Protein AF-A0A3D0H8Z7-F1 (afdb_monomer)

Secondary structure (DSSP, 8-state):
--HHHHHHHHHHHHHHHHHHS---TTHHHHHHHHHHHHHHHHHHHHHHHHHHHHHHHHHH-HHHHHHHSHHHHHHHHHHHHSTTHHHHHHHHHHHHHHHHHTHHHHGGGHHHHHHHHHHHHHHHHHHHHHHHHHHHHHHHHHHHHTT-HHHHHHHHHHHHHHHHHHHHHHHHHHHHHHHHHHHHHHHHHHHHHHHHHGGGHHHHHHHHT-SS-HHHHH-

Foldseek 3Di:
DDPVVVVVLLVVLQLVQVLQFPDDDVSSVVSVVLVVLLVLQLVLVLVVVVLVCLVVCCVPPVVVSCVPPVVVPVVSVVCVVDPVVVVSVCSNPVSVVVCVVCVVRRVVNVVLVVLSSLLSNLVSVLVVLVVVVVVLVVQLVVCVVVVPPVSNVVSVVVVVVSCVPNVVSVVVSVVSVVVSVVVSLVVSLVVVVVVCPPPVVVVVCVV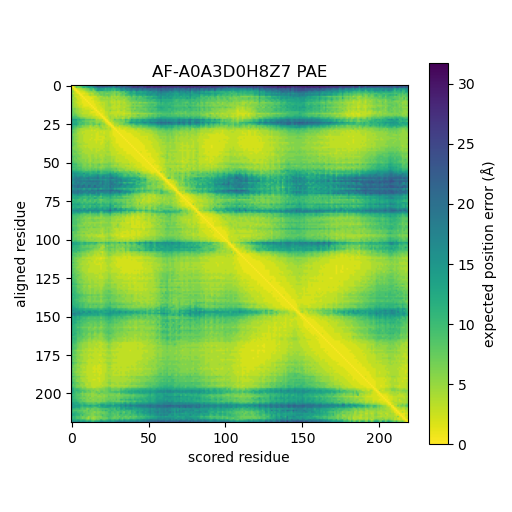VVPDPPVVVVSD

Radius of gyration: 24.21 Å; Cα contacts (8 Å, |Δi|>4): 112; chains: 1; bounding box: 62×40×67 Å

Structure (mmCIF, N/CA/C/O backbone):
data_AF-A0A3D0H8Z7-F1
#
_entry.id   AF-A0A3D0H8Z7-F1
#
loop_
_atom_site.group_PDB
_atom_site.id
_atom_site.type_symbol
_atom_site.label_atom_id
_atom_site.label_alt_id
_atom_site.label_comp_id
_atom_site.label_asym_id
_atom_site.label_entity_id
_atom_site.label_seq_id
_atom_site.pdbx_PDB_ins_code
_atom_site.Cartn_x
_atom_site.Cartn_y
_atom_site.Cartn_z
_atom_site.occupancy
_atom_site.B_iso_or_equiv
_atom_site.auth_seq_id
_atom_site.auth_comp_id
_atom_site.auth_asym_id
_atom_site.auth_atom_id
_atom_site.pdbx_PDB_model_num
ATOM 1 N N . MET A 1 1 ? 21.827 17.116 1.509 1.00 54.00 1 MET A N 1
ATOM 2 C CA . MET A 1 1 ? 21.328 15.864 0.887 1.00 54.00 1 MET A CA 1
ATOM 3 C C . MET A 1 1 ? 22.083 15.639 -0.424 1.00 54.00 1 MET A C 1
ATOM 5 O O . MET A 1 1 ? 21.801 16.318 -1.402 1.00 54.00 1 MET A O 1
ATOM 9 N N . ASN A 1 2 ? 23.115 14.788 -0.392 1.00 65.88 2 ASN A N 1
ATOM 10 C CA . ASN A 1 2 ? 24.201 14.710 -1.386 1.00 65.88 2 ASN A CA 1
ATOM 11 C C . ASN A 1 2 ? 23.719 14.370 -2.808 1.00 65.88 2 ASN A C 1
ATOM 13 O O . ASN A 1 2 ? 22.860 13.502 -2.974 1.00 65.88 2 ASN A O 1
ATOM 17 N N . GLN A 1 3 ? 24.315 15.000 -3.829 1.00 72.44 3 GLN A N 1
ATOM 18 C CA . GLN A 1 3 ? 24.031 14.762 -5.257 1.00 72.44 3 GLN A CA 1
ATOM 19 C C . GLN A 1 3 ? 24.044 13.269 -5.635 1.00 72.44 3 GLN A C 1
ATOM 21 O O . GLN A 1 3 ? 23.184 12.826 -6.394 1.00 72.44 3 GLN A O 1
ATOM 26 N N . ALA A 1 4 ? 24.931 12.475 -5.024 1.00 74.06 4 ALA A N 1
ATOM 27 C CA . ALA A 1 4 ? 24.999 11.025 -5.208 1.00 74.06 4 ALA A CA 1
ATOM 28 C C . ALA A 1 4 ? 23.683 10.299 -4.862 1.00 74.06 4 ALA A C 1
ATOM 30 O O . ALA A 1 4 ? 23.240 9.432 -5.610 1.00 74.06 4 ALA A O 1
ATOM 31 N N . LYS A 1 5 ? 22.993 10.693 -3.778 1.00 77.00 5 LYS A N 1
ATOM 32 C CA . LYS A 1 5 ? 21.699 10.094 -3.404 1.00 77.00 5 LYS A CA 1
ATOM 33 C C . LYS A 1 5 ? 20.617 10.424 -4.430 1.00 77.00 5 LYS A C 1
ATOM 35 O O . LYS A 1 5 ? 19.835 9.552 -4.789 1.00 77.00 5 LYS A O 1
ATOM 40 N N . ARG A 1 6 ? 20.585 11.665 -4.931 1.00 78.12 6 ARG A N 1
ATOM 41 C CA . ARG A 1 6 ? 19.622 12.073 -5.969 1.00 78.12 6 ARG A CA 1
ATOM 42 C C . ARG A 1 6 ? 19.837 11.290 -7.266 1.00 78.12 6 ARG A C 1
ATOM 44 O O . ARG A 1 6 ? 18.866 10.816 -7.839 1.00 78.12 6 ARG A O 1
ATOM 51 N N . ALA A 1 7 ? 21.090 11.093 -7.677 1.00 82.50 7 ALA A N 1
ATOM 52 C CA . ALA A 1 7 ? 21.420 10.305 -8.863 1.00 82.50 7 ALA A CA 1
ATOM 53 C C . ALA A 1 7 ? 20.970 8.837 -8.743 1.00 82.50 7 ALA A C 1
ATOM 55 O O . ALA A 1 7 ? 20.438 8.281 -9.703 1.00 82.50 7 ALA A O 1
ATOM 56 N N . LEU A 1 8 ? 21.131 8.225 -7.564 1.00 83.62 8 LEU A N 1
ATOM 57 C CA . LEU A 1 8 ? 20.655 6.862 -7.297 1.00 83.62 8 LEU A CA 1
ATOM 58 C C . LEU A 1 8 ? 19.131 6.752 -7.411 1.00 83.62 8 LEU A C 1
ATOM 60 O O . LEU A 1 8 ? 18.635 5.850 -8.081 1.00 83.62 8 LEU A O 1
ATOM 64 N N . TRP A 1 9 ? 18.395 7.701 -6.827 1.00 81.06 9 TRP A N 1
ATOM 65 C CA . TRP A 1 9 ? 16.935 7.740 -6.931 1.00 81.06 9 TRP A CA 1
ATOM 66 C C . TRP A 1 9 ? 16.462 7.871 -8.377 1.00 81.06 9 TRP A C 1
ATOM 68 O O . TRP A 1 9 ? 15.582 7.127 -8.799 1.00 81.06 9 TRP A O 1
ATOM 78 N N . THR A 1 10 ? 17.076 8.751 -9.168 1.00 83.25 10 THR A N 1
ATOM 79 C CA . THR A 1 10 ? 16.717 8.895 -10.585 1.00 83.25 10 THR A CA 1
ATOM 80 C C . THR A 1 10 ? 16.940 7.594 -11.360 1.00 83.25 10 THR A C 1
ATOM 82 O O . THR A 1 10 ? 16.085 7.207 -12.153 1.00 83.25 10 THR A O 1
ATOM 85 N N . ARG A 1 11 ? 18.050 6.887 -11.102 1.00 85.31 11 ARG A N 1
ATOM 86 C CA . ARG A 1 11 ? 18.347 5.592 -11.737 1.00 85.31 11 ARG A CA 1
ATOM 87 C C . ARG A 1 11 ? 17.337 4.518 -11.343 1.00 85.31 11 ARG A C 1
ATOM 89 O O . ARG A 1 11 ? 16.821 3.834 -12.217 1.00 85.31 11 ARG A O 1
ATOM 96 N N . PHE A 1 12 ? 17.015 4.409 -10.055 1.00 85.19 12 PHE A N 1
ATOM 97 C CA . PHE A 1 12 ? 16.034 3.443 -9.556 1.00 85.19 12 PHE A CA 1
ATOM 98 C C . PHE A 1 12 ? 14.674 3.613 -10.241 1.00 85.19 12 PHE A C 1
ATOM 100 O O . PHE A 1 12 ? 14.084 2.659 -10.743 1.00 85.19 12 PHE A O 1
ATOM 107 N N . VAL A 1 13 ? 14.199 4.854 -10.319 1.00 83.94 13 VAL A N 1
ATOM 108 C CA . VAL A 1 13 ? 12.892 5.150 -10.906 1.00 83.94 13 VAL A CA 1
ATOM 109 C C . VAL A 1 13 ? 12.901 4.929 -12.414 1.00 83.94 13 VAL A C 1
ATOM 111 O O . VAL A 1 13 ? 11.920 4.434 -12.958 1.00 83.94 13 VAL A O 1
ATOM 114 N N . ALA A 1 14 ? 14.005 5.247 -13.092 1.00 86.00 14 ALA A N 1
ATOM 115 C CA . ALA A 1 14 ? 14.152 4.972 -14.516 1.00 86.00 14 ALA A CA 1
ATOM 116 C C . ALA A 1 14 ? 14.100 3.464 -14.827 1.00 86.00 14 ALA A C 1
ATOM 118 O O . ALA A 1 14 ? 13.539 3.085 -15.850 1.00 86.00 14 ALA A O 1
ATOM 119 N N . ILE A 1 15 ? 14.618 2.611 -13.935 1.00 86.50 15 ILE A N 1
ATOM 120 C CA . ILE A 1 15 ? 14.536 1.145 -14.060 1.00 86.50 15 ILE A CA 1
ATOM 121 C C . ILE A 1 15 ? 13.103 0.648 -13.815 1.00 86.50 15 ILE A C 1
ATOM 123 O O . ILE A 1 15 ? 12.621 -0.228 -14.527 1.00 86.50 15 ILE A O 1
ATOM 127 N N . ALA A 1 16 ? 12.397 1.213 -12.831 1.00 84.81 16 ALA A N 1
ATOM 128 C CA . ALA A 1 16 ? 11.035 0.797 -12.486 1.00 84.81 16 ALA A CA 1
ATOM 129 C C . ALA A 1 16 ? 9.958 1.345 -13.443 1.00 84.81 16 ALA A C 1
ATOM 131 O O . ALA A 1 16 ? 8.910 0.718 -13.621 1.00 84.81 16 ALA A O 1
ATOM 132 N N . GLN A 1 17 ? 10.199 2.506 -14.064 1.00 87.00 17 GLN A N 1
ATOM 133 C CA . GLN A 1 17 ? 9.252 3.197 -14.942 1.00 87.00 17 GLN A CA 1
ATOM 134 C C . GLN A 1 17 ? 8.616 2.270 -15.988 1.00 87.00 17 GLN A C 1
ATOM 136 O O . GLN A 1 17 ? 7.388 2.244 -16.036 1.00 87.00 17 GLN A O 1
ATOM 141 N N . PRO A 1 18 ? 9.370 1.512 -16.810 1.00 87.56 18 PRO A N 1
ATOM 142 C CA . PRO A 1 18 ? 8.811 0.861 -17.993 1.00 87.56 18 PRO A CA 1
ATOM 143 C C . PRO A 1 18 ? 7.816 -0.265 -17.664 1.00 87.56 18 PRO A C 1
ATOM 145 O O . PRO A 1 18 ? 6.976 -0.615 -18.505 1.00 87.56 18 PRO A O 1
ATOM 148 N N . TYR A 1 19 ? 7.861 -0.792 -16.434 1.00 87.31 19 TYR A N 1
ATOM 149 C CA . TYR A 1 19 ? 6.872 -1.735 -15.909 1.00 87.31 19 TYR A CA 1
ATOM 150 C C . TYR A 1 19 ? 5.512 -1.066 -15.659 1.00 87.31 19 TYR A C 1
ATOM 152 O O . TYR A 1 19 ? 4.471 -1.616 -16.019 1.00 87.31 19 TYR A O 1
ATOM 160 N N . PHE A 1 20 ? 5.506 0.144 -15.092 1.00 86.62 20 PHE A N 1
ATOM 161 C CA . PHE A 1 20 ? 4.282 0.857 -14.705 1.00 86.62 20 PHE A CA 1
ATOM 162 C C . PHE A 1 20 ? 3.787 1.859 -15.758 1.00 86.62 20 PHE A C 1
ATOM 164 O O . PHE A 1 20 ? 2.588 2.139 -15.825 1.00 86.62 20 PHE A O 1
ATOM 171 N N . PHE A 1 21 ? 4.669 2.406 -16.591 1.00 86.62 21 PHE A N 1
ATOM 172 C CA . PHE A 1 21 ? 4.353 3.474 -17.539 1.00 86.62 21 PHE A CA 1
ATOM 173 C C . PHE A 1 21 ? 5.277 3.424 -18.764 1.00 86.62 21 PHE A C 1
ATOM 175 O O . PHE A 1 21 ? 6.444 3.062 -18.630 1.00 86.62 21 PHE A O 1
ATOM 182 N N . PRO A 1 22 ? 4.803 3.785 -19.970 1.00 83.31 22 PRO A N 1
ATOM 183 C CA . PRO A 1 22 ? 5.631 3.757 -21.175 1.00 83.31 22 PRO A CA 1
ATOM 184 C C . PRO A 1 22 ? 6.906 4.607 -21.062 1.00 83.31 22 PRO A C 1
ATOM 186 O O . PRO A 1 22 ? 6.975 5.603 -20.333 1.00 83.31 22 PRO A O 1
ATOM 189 N N . ASN A 1 23 ? 7.934 4.203 -21.811 1.00 79.19 23 ASN A N 1
ATOM 190 C CA . ASN A 1 23 ? 9.235 4.861 -21.802 1.00 79.19 23 ASN A CA 1
ATOM 191 C C . ASN A 1 23 ? 9.183 6.173 -22.607 1.00 79.19 23 ASN A C 1
ATOM 193 O O . ASN A 1 23 ? 9.428 6.194 -23.810 1.00 79.19 23 ASN A O 1
ATOM 197 N N . VAL A 1 24 ? 8.796 7.264 -21.942 1.00 80.56 24 VAL A N 1
ATOM 198 C CA . VAL A 1 24 ? 8.784 8.632 -22.485 1.00 80.56 24 VAL A CA 1
ATOM 199 C C . VAL A 1 24 ? 9.777 9.515 -21.733 1.00 80.56 24 VAL A C 1
ATOM 201 O O . VAL A 1 24 ? 10.049 9.297 -20.548 1.00 80.56 24 VAL A O 1
ATOM 204 N N . ARG A 1 25 ? 10.312 10.538 -22.408 1.00 74.69 25 ARG A N 1
ATOM 205 C CA . ARG A 1 25 ? 11.271 11.490 -21.824 1.00 74.69 25 ARG A CA 1
ATOM 206 C C . ARG A 1 25 ? 10.611 12.214 -20.638 1.00 74.69 25 ARG A C 1
ATOM 208 O O . ARG A 1 25 ? 9.586 12.861 -20.811 1.00 74.69 25 ARG A O 1
ATOM 215 N N . GLY A 1 26 ? 11.167 12.059 -19.433 1.00 76.75 26 GLY A N 1
ATOM 216 C CA . GLY A 1 26 ? 10.590 12.593 -18.186 1.00 76.75 26 GLY A CA 1
ATOM 217 C C . GLY A 1 26 ? 9.523 11.711 -17.516 1.00 76.75 26 GLY A C 1
ATOM 218 O O . GLY A 1 26 ? 9.019 12.067 -16.451 1.00 76.75 26 GLY A O 1
ATOM 219 N N . GLY A 1 27 ? 9.204 10.541 -18.080 1.00 79.75 27 GLY A N 1
ATOM 220 C CA . GLY A 1 27 ? 8.176 9.641 -17.549 1.00 79.75 27 GLY A CA 1
ATOM 221 C C . GLY A 1 27 ? 8.485 9.070 -16.161 1.00 79.75 27 GLY A C 1
ATOM 222 O O . GLY A 1 27 ? 7.555 8.774 -15.423 1.00 79.75 27 GLY A O 1
ATOM 223 N N . SER A 1 28 ? 9.757 8.997 -15.753 1.00 83.25 28 SER A N 1
ATOM 224 C CA . SER A 1 28 ? 10.172 8.490 -14.435 1.00 83.25 28 SER A CA 1
ATOM 225 C C . SER A 1 28 ? 9.565 9.314 -13.291 1.00 83.25 28 SER A C 1
ATOM 227 O O . SER A 1 28 ? 9.069 8.789 -12.297 1.00 83.25 28 SER A O 1
ATOM 229 N N . TRP A 1 29 ? 9.547 10.639 -13.432 1.00 84.62 29 TRP A N 1
ATOM 230 C CA . TRP A 1 29 ? 8.958 11.494 -12.402 1.00 84.62 29 TRP A CA 1
ATOM 231 C C . TRP A 1 29 ? 7.432 11.360 -12.375 1.00 84.62 29 TRP A C 1
ATOM 233 O O . TRP A 1 29 ? 6.820 11.362 -11.309 1.00 84.62 29 TRP A O 1
ATOM 243 N N . LEU A 1 30 ? 6.824 11.146 -13.546 1.00 87.19 30 LEU A N 1
ATOM 244 C CA . LEU A 1 30 ? 5.397 10.880 -13.666 1.00 87.19 30 LEU A CA 1
ATOM 245 C C . LEU A 1 30 ? 5.005 9.553 -13.000 1.00 87.19 30 LEU A C 1
ATOM 247 O O . LEU A 1 30 ? 3.988 9.503 -12.315 1.00 87.19 30 LEU A O 1
ATOM 251 N N . THR A 1 31 ? 5.811 8.493 -13.137 1.00 87.62 31 THR A N 1
ATOM 252 C CA . THR A 1 31 ? 5.534 7.212 -12.465 1.00 87.62 31 THR A CA 1
ATOM 253 C C . THR A 1 31 ? 5.571 7.344 -10.958 1.00 87.62 31 THR A C 1
ATOM 255 O O . THR A 1 31 ? 4.664 6.852 -10.291 1.00 87.62 31 THR A O 1
ATOM 258 N N . LEU A 1 32 ? 6.565 8.056 -10.421 1.00 89.56 32 LEU A N 1
ATOM 259 C CA . LEU A 1 32 ? 6.613 8.344 -8.990 1.00 89.56 32 LEU A CA 1
ATOM 260 C C . LEU A 1 32 ? 5.402 9.145 -8.531 1.00 89.56 32 LEU A C 1
ATOM 262 O O . LEU A 1 32 ? 4.782 8.781 -7.535 1.00 89.56 32 LEU A O 1
ATOM 266 N N . LEU A 1 33 ? 5.046 10.203 -9.261 1.00 91.25 33 LEU A N 1
ATOM 267 C CA . LEU A 1 33 ? 3.869 11.004 -8.947 1.00 91.25 33 LEU A CA 1
ATOM 268 C C . LEU A 1 33 ? 2.606 10.135 -8.922 1.00 91.25 33 LEU A C 1
ATOM 270 O O . LEU A 1 33 ? 1.828 10.236 -7.980 1.00 91.25 33 LEU A O 1
ATOM 274 N N . LEU A 1 34 ? 2.419 9.242 -9.898 1.00 91.62 34 LEU A N 1
ATOM 275 C CA . LEU A 1 34 ? 1.266 8.339 -9.938 1.00 91.62 34 LEU A CA 1
ATOM 276 C C . LEU A 1 34 ? 1.270 7.333 -8.776 1.00 91.62 34 LEU A C 1
ATOM 278 O O . LEU A 1 34 ? 0.212 7.050 -8.217 1.00 91.62 34 LEU A O 1
ATOM 282 N N . MET A 1 35 ? 2.436 6.822 -8.367 1.00 92.44 35 MET A N 1
ATOM 283 C CA . MET A 1 35 ? 2.550 5.928 -7.205 1.00 92.44 35 MET A CA 1
ATOM 284 C C . MET A 1 35 ? 2.231 6.663 -5.899 1.00 92.44 35 MET A C 1
ATOM 286 O O . MET A 1 35 ? 1.512 6.133 -5.054 1.00 92.44 35 MET A O 1
ATOM 290 N N . ILE A 1 36 ? 2.711 7.899 -5.749 1.00 93.44 36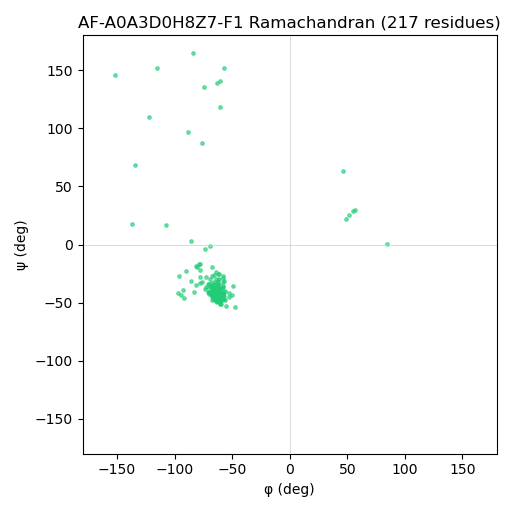 ILE A N 1
ATOM 291 C CA . ILE A 1 36 ? 2.397 8.751 -4.596 1.00 93.44 36 ILE A CA 1
ATOM 292 C C . ILE A 1 36 ? 0.903 9.074 -4.576 1.00 93.44 36 ILE A C 1
ATOM 294 O O . ILE A 1 36 ? 0.271 8.947 -3.534 1.00 93.44 36 ILE A O 1
ATOM 298 N N . LEU A 1 37 ? 0.315 9.434 -5.718 1.00 94.38 37 LEU A N 1
ATOM 299 C CA . LEU A 1 37 ? -1.120 9.688 -5.822 1.00 94.38 37 LEU A CA 1
ATOM 300 C C . LEU A 1 37 ? -1.950 8.450 -5.472 1.00 94.38 37 LEU A C 1
ATOM 302 O O . LEU A 1 37 ? -2.971 8.589 -4.805 1.00 94.38 37 LEU A O 1
ATOM 306 N N . LEU A 1 38 ? -1.507 7.250 -5.858 1.00 94.12 38 LEU A N 1
ATOM 307 C CA . LEU A 1 38 ? -2.148 6.003 -5.442 1.00 94.12 38 LEU A CA 1
ATOM 308 C C . LEU A 1 38 ? -2.081 5.814 -3.918 1.00 94.12 38 LEU A C 1
ATOM 310 O O . LEU A 1 38 ? -3.086 5.460 -3.308 1.00 94.12 38 LEU A O 1
ATOM 314 N N . LEU A 1 39 ? -0.931 6.078 -3.292 1.00 93.69 39 LEU A N 1
ATOM 315 C CA . LEU A 1 39 ? -0.793 6.009 -1.832 1.00 93.69 39 LEU A CA 1
ATOM 316 C C . LEU A 1 39 ? -1.686 7.035 -1.125 1.00 93.69 39 LEU A C 1
ATOM 318 O O . LEU A 1 39 ? -2.373 6.686 -0.168 1.00 93.69 39 LEU A O 1
ATOM 322 N N . VAL A 1 40 ? -1.721 8.276 -1.618 1.00 94.00 40 VAL A N 1
ATOM 323 C CA . VAL A 1 40 ? -2.587 9.344 -1.095 1.00 94.00 40 VAL A CA 1
ATOM 324 C C . VAL A 1 40 ? -4.060 8.963 -1.229 1.00 94.00 40 VAL A C 1
ATOM 326 O O . VAL A 1 40 ? -4.822 9.135 -0.280 1.00 94.00 40 VAL A O 1
ATOM 329 N N . PHE A 1 41 ? -4.454 8.392 -2.368 1.00 94.75 41 PHE A N 1
ATOM 330 C CA . PHE A 1 41 ? -5.807 7.890 -2.585 1.00 94.75 41 PHE A CA 1
ATOM 331 C C . PHE A 1 41 ? -6.177 6.804 -1.575 1.00 94.75 41 PHE A C 1
ATOM 333 O O . PHE A 1 41 ? -7.203 6.907 -0.909 1.00 94.75 41 PHE A O 1
ATOM 340 N N . LEU A 1 42 ? -5.328 5.783 -1.424 1.00 93.44 42 LEU A N 1
ATOM 341 C CA . LEU A 1 42 ? -5.575 4.674 -0.502 1.00 93.44 42 LEU A CA 1
ATOM 342 C C . LEU A 1 42 ? -5.611 5.137 0.958 1.00 93.44 42 LEU A C 1
ATOM 344 O O . LEU A 1 42 ? -6.459 4.682 1.722 1.00 93.44 42 LEU A O 1
ATOM 348 N N . PHE A 1 43 ? -4.752 6.083 1.335 1.00 91.38 43 PHE A N 1
ATOM 349 C CA . PHE A 1 43 ? -4.791 6.712 2.653 1.00 91.38 43 PHE A CA 1
ATOM 350 C C . PHE A 1 43 ? -6.088 7.502 2.879 1.00 91.38 43 PHE A C 1
ATOM 352 O O . PHE A 1 43 ? -6.682 7.421 3.957 1.00 91.38 43 PHE A O 1
ATOM 359 N N . GLY A 1 44 ? -6.554 8.235 1.864 1.00 91.00 44 GLY A N 1
ATOM 360 C CA . GLY A 1 44 ? -7.838 8.932 1.892 1.00 91.00 44 GLY A CA 1
ATOM 361 C C . GLY A 1 44 ? -9.009 7.963 2.070 1.00 91.00 44 GLY A C 1
ATOM 362 O O . GLY A 1 44 ? -9.828 8.155 2.967 1.00 91.00 44 GLY A O 1
ATOM 363 N N . VAL A 1 45 ? -9.047 6.879 1.287 1.00 90.88 45 VAL A N 1
ATOM 364 C CA . VAL A 1 45 ? -10.049 5.803 1.410 1.00 90.88 45 VAL A CA 1
ATOM 365 C C . VAL A 1 45 ? -10.035 5.193 2.812 1.00 90.88 45 VAL A C 1
ATOM 367 O O . VAL A 1 45 ? -11.094 5.041 3.423 1.00 90.88 45 VAL A O 1
ATOM 370 N N . LEU A 1 46 ? -8.855 4.873 3.347 1.00 89.56 46 LEU A N 1
ATOM 371 C CA . LEU A 1 46 ? -8.706 4.330 4.698 1.00 89.56 46 LEU A CA 1
ATOM 372 C C . LEU A 1 46 ? -9.234 5.305 5.754 1.00 89.56 46 LEU A C 1
ATOM 374 O O . LEU A 1 46 ? -9.997 4.923 6.632 1.00 89.56 46 LEU A O 1
ATOM 378 N N . SER A 1 47 ? -8.850 6.574 5.657 1.00 86.56 47 SER A N 1
ATOM 379 C CA . SER A 1 47 ? -9.249 7.595 6.625 1.00 86.56 47 SER A CA 1
ATOM 380 C C . SER A 1 47 ? -10.767 7.794 6.631 1.00 86.56 47 SER A C 1
ATOM 382 O O . SER A 1 47 ? -11.374 7.847 7.698 1.00 86.56 47 SER A O 1
ATOM 384 N N . VAL A 1 48 ? -11.399 7.832 5.452 1.00 88.19 48 VAL A N 1
ATOM 385 C CA . VAL A 1 48 ? -12.860 7.956 5.313 1.00 88.19 48 VAL A CA 1
ATOM 386 C C . VAL A 1 48 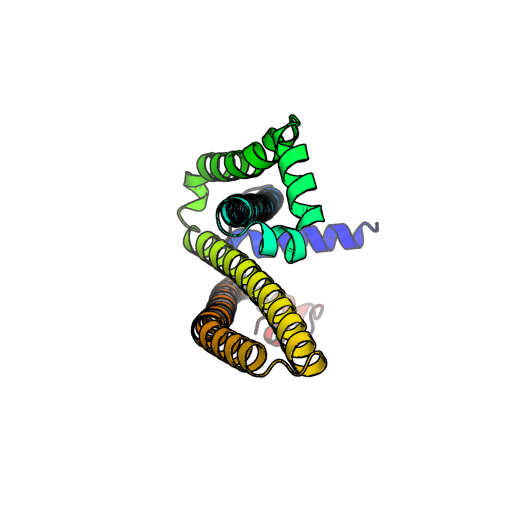? -13.581 6.702 5.807 1.00 88.19 48 VAL A C 1
ATOM 388 O O . VAL A 1 48 ? -14.587 6.818 6.501 1.00 88.19 48 VAL A O 1
ATOM 391 N N . THR A 1 49 ? -13.076 5.506 5.498 1.00 87.56 49 THR A N 1
ATOM 392 C CA . THR A 1 49 ? -13.679 4.249 5.978 1.00 87.56 49 THR A CA 1
ATOM 393 C C . THR A 1 49 ? -13.576 4.117 7.494 1.00 87.56 49 THR A C 1
ATOM 395 O O . THR A 1 49 ? -14.579 3.814 8.135 1.00 87.56 49 THR A O 1
ATOM 398 N N . VAL A 1 50 ? -12.419 4.418 8.087 1.00 84.94 50 VAL A N 1
ATOM 399 C CA . VAL A 1 50 ? -12.239 4.431 9.548 1.00 84.94 50 VAL A CA 1
ATOM 400 C C . VAL A 1 50 ? -13.149 5.472 10.200 1.00 84.94 50 VAL A C 1
ATOM 402 O O . VAL A 1 50 ? -13.848 5.148 11.160 1.00 84.94 50 VAL A O 1
ATOM 405 N N . ALA A 1 51 ? -13.208 6.692 9.660 1.00 86.06 51 ALA A N 1
ATOM 406 C CA . ALA A 1 51 ? -14.102 7.730 10.168 1.00 86.06 51 ALA A CA 1
ATOM 407 C C . ALA A 1 51 ? -15.576 7.304 10.083 1.00 86.06 51 ALA A C 1
ATOM 409 O O . ALA A 1 51 ? -16.314 7.447 11.056 1.00 86.06 51 ALA A O 1
ATOM 410 N N . GLY A 1 52 ? -15.990 6.713 8.959 1.00 86.12 52 GLY A N 1
ATOM 411 C CA . GLY A 1 52 ? -17.339 6.188 8.760 1.00 86.12 52 GLY A CA 1
ATOM 412 C C . GLY A 1 52 ? -17.690 5.079 9.752 1.00 86.12 52 GLY A C 1
ATOM 413 O O . GLY A 1 52 ? -18.736 5.147 10.391 1.00 86.12 52 GLY A O 1
ATOM 414 N N . VAL A 1 53 ? -16.802 4.098 9.947 1.00 84.12 53 VAL A N 1
ATOM 415 C CA . VAL A 1 53 ? -16.995 3.010 10.924 1.00 84.12 53 VAL A CA 1
ATOM 416 C C . VAL A 1 53 ? -17.125 3.561 12.343 1.00 84.12 53 VAL A C 1
ATOM 418 O O . VAL A 1 53 ? -17.997 3.118 13.088 1.00 84.12 53 VAL A O 1
ATOM 421 N N . ILE A 1 54 ? -16.307 4.548 12.716 1.00 82.94 54 ILE A N 1
ATOM 422 C CA . ILE A 1 54 ? -16.355 5.167 14.047 1.00 82.94 54 ILE A CA 1
ATOM 423 C C . ILE A 1 54 ? -17.664 5.942 14.253 1.00 82.94 54 ILE A C 1
ATOM 425 O O . ILE A 1 54 ? -18.287 5.807 15.305 1.00 82.94 54 ILE A O 1
ATOM 429 N N . LEU A 1 55 ? -18.117 6.714 13.261 1.00 83.62 55 LEU A N 1
ATOM 430 C CA . LEU A 1 55 ? -19.371 7.472 13.349 1.00 83.62 55 LEU A CA 1
ATOM 431 C C . LEU A 1 55 ? -20.597 6.554 13.404 1.00 83.62 55 LEU A C 1
ATOM 433 O O . LEU A 1 55 ? -21.475 6.752 14.243 1.00 83.62 55 LEU A O 1
ATOM 437 N N . VAL A 1 56 ? -20.642 5.518 12.563 1.00 83.38 56 VAL A N 1
ATOM 438 C CA . VAL A 1 56 ? -21.712 4.508 12.595 1.00 83.38 56 VAL A CA 1
ATOM 439 C C . VAL A 1 56 ? -21.694 3.757 13.926 1.00 83.38 56 VAL A C 1
ATOM 441 O O . VAL A 1 56 ? -22.736 3.602 14.562 1.00 83.38 56 VAL A O 1
ATOM 444 N N . GLY A 1 57 ? -20.512 3.355 14.399 1.00 77.75 57 GLY A N 1
ATOM 445 C CA . GLY A 1 57 ? -20.340 2.728 15.707 1.00 77.75 57 GLY A CA 1
ATOM 446 C C . GLY A 1 57 ? -20.843 3.608 16.852 1.00 77.75 57 GLY A C 1
ATOM 447 O O . GLY A 1 57 ? -21.468 3.095 17.777 1.00 77.75 57 GLY A O 1
ATOM 448 N N . ASN A 1 58 ? -20.660 4.927 16.753 1.00 79.44 58 ASN A N 1
ATOM 449 C CA . ASN A 1 58 ? -21.154 5.880 17.743 1.00 79.44 58 ASN A CA 1
ATOM 450 C C . ASN A 1 58 ? -22.686 5.948 17.800 1.00 79.44 58 ASN A C 1
ATOM 452 O O . ASN A 1 58 ? -23.244 6.145 18.875 1.00 79.44 58 ASN A O 1
ATOM 456 N N . HIS A 1 59 ? -23.369 5.744 16.672 1.00 78.88 59 HIS A N 1
ATOM 457 C CA . HIS A 1 59 ? -24.831 5.691 16.634 1.00 78.88 59 HIS A CA 1
ATOM 458 C C . HIS A 1 59 ? -25.407 4.372 17.165 1.00 78.88 59 HIS A C 1
ATOM 460 O O . HIS A 1 59 ? -26.493 4.383 17.738 1.00 78.88 59 HIS A O 1
ATOM 466 N N . ILE A 1 60 ? -24.706 3.247 16.982 1.00 78.62 60 ILE A N 1
ATOM 467 C CA . ILE A 1 60 ? -25.224 1.914 17.337 1.00 78.62 60 ILE A CA 1
ATOM 468 C C . ILE A 1 60 ? -24.836 1.519 18.770 1.00 78.62 60 ILE A C 1
ATOM 470 O O . ILE A 1 60 ? -25.677 1.037 19.524 1.00 78.62 60 ILE A O 1
ATOM 474 N N . VAL A 1 61 ? -23.570 1.713 19.162 1.00 73.81 61 VAL A N 1
ATOM 475 C CA . VAL A 1 61 ? -23.042 1.300 20.477 1.00 73.81 61 VAL A CA 1
ATOM 476 C C . VAL A 1 61 ? -22.207 2.429 21.107 1.00 73.81 61 VAL A C 1
ATOM 478 O O . VAL A 1 61 ? -20.992 2.283 21.279 1.00 73.81 61 VAL A O 1
ATOM 481 N N . PRO A 1 62 ? -22.842 3.550 21.507 1.00 70.81 62 PRO A N 1
ATOM 482 C CA . PRO A 1 62 ? -22.153 4.757 21.983 1.00 70.81 62 PRO A CA 1
ATOM 483 C C . PRO A 1 62 ? -21.242 4.501 23.194 1.00 70.81 62 PRO A C 1
ATOM 485 O O . PRO A 1 62 ? -20.184 5.110 23.334 1.00 70.81 62 PRO A O 1
ATOM 488 N N . VAL A 1 63 ? -21.614 3.552 24.058 1.00 66.81 63 VAL A N 1
ATOM 489 C CA . VAL A 1 63 ? -20.840 3.181 25.255 1.00 66.81 63 VAL A CA 1
ATOM 490 C C . VAL A 1 63 ? -19.491 2.546 24.891 1.00 66.81 63 VAL A C 1
ATOM 492 O O . VAL A 1 63 ? -18.492 2.755 25.584 1.00 66.81 63 VAL A O 1
ATOM 495 N N . LEU A 1 64 ? -19.437 1.784 23.795 1.00 60.53 64 LEU A N 1
ATOM 496 C CA . LEU A 1 64 ? -18.232 1.076 23.368 1.00 60.53 64 LEU A CA 1
ATOM 497 C C . LEU A 1 64 ? -17.301 2.008 22.581 1.00 60.53 64 LEU A C 1
ATOM 499 O O . LEU A 1 64 ? -16.098 2.033 22.844 1.00 60.53 64 LEU A O 1
ATOM 503 N N . THR A 1 65 ? -17.845 2.861 21.710 1.00 65.88 65 THR A N 1
ATOM 504 C CA . THR A 1 65 ? -17.073 3.925 21.041 1.00 65.88 65 THR A CA 1
ATOM 505 C C . THR A 1 65 ? -16.528 4.957 22.020 1.00 65.88 65 THR A C 1
ATOM 507 O O . THR A 1 65 ? -15.378 5.366 21.864 1.00 65.88 65 THR A O 1
ATOM 510 N N . ALA A 1 66 ? -17.267 5.328 23.069 1.00 65.69 66 ALA A N 1
ATOM 511 C CA . ALA A 1 66 ? -16.759 6.227 24.108 1.00 65.69 66 ALA A CA 1
ATOM 512 C C . ALA A 1 66 ? -15.560 5.633 24.877 1.00 65.69 66 ALA A C 1
ATOM 514 O O . ALA A 1 66 ? -14.654 6.365 25.278 1.00 65.69 66 ALA A O 1
ATOM 515 N N . LYS A 1 67 ? -15.502 4.304 25.048 1.00 68.25 67 LYS A N 1
ATOM 516 C CA . LYS A 1 67 ? -14.364 3.624 25.692 1.00 68.25 67 LYS A CA 1
ATOM 517 C C . LYS A 1 67 ? -13.172 3.382 24.758 1.00 68.25 67 LYS A C 1
ATOM 519 O O . LYS A 1 67 ? -12.038 3.400 25.228 1.00 68.25 67 LYS A O 1
ATOM 524 N N . VAL A 1 68 ? -13.408 3.114 23.471 1.00 65.88 68 VAL A N 1
ATOM 525 C CA . VAL A 1 68 ? -12.354 2.731 22.505 1.00 65.88 68 VAL A CA 1
ATOM 526 C C . VAL A 1 68 ? -11.787 3.942 21.757 1.00 65.88 68 VAL A C 1
ATOM 528 O O . VAL A 1 68 ? -10.587 4.004 21.500 1.00 65.88 68 VAL A O 1
ATOM 531 N N . ALA A 1 69 ? -12.649 4.889 21.384 1.00 68.62 69 ALA A N 1
ATOM 532 C CA . ALA A 1 69 ? -12.387 5.879 20.342 1.00 68.62 69 ALA A CA 1
ATOM 533 C C . ALA A 1 69 ? -12.844 7.304 20.709 1.00 68.62 69 ALA A C 1
ATOM 535 O O . ALA A 1 69 ? -12.951 8.146 19.822 1.00 68.62 69 ALA A O 1
ATOM 536 N N . SER A 1 70 ? -13.090 7.612 21.988 1.00 66.25 70 SER A N 1
ATOM 537 C CA . SER A 1 70 ? -13.584 8.932 22.430 1.00 66.25 70 SER A CA 1
ATOM 538 C C . SER A 1 70 ? -12.775 10.112 21.883 1.00 66.25 70 SER A C 1
ATOM 540 O O . SER A 1 70 ? -13.359 11.072 21.387 1.00 66.25 70 SER A O 1
ATOM 542 N N . GLY A 1 71 ? -11.440 10.020 21.891 1.00 71.94 71 GLY A N 1
ATOM 543 C CA . GLY A 1 71 ? -10.570 11.047 21.305 1.00 71.94 71 GLY A CA 1
ATOM 544 C C . GLY A 1 71 ? -10.648 11.133 19.774 1.00 71.94 71 GLY A C 1
ATOM 545 O O . GLY A 1 71 ? -10.551 12.218 19.211 1.00 71.94 71 GLY A O 1
ATOM 546 N N . LEU A 1 72 ? -10.875 10.009 19.090 1.00 77.56 72 LEU A N 1
ATOM 547 C CA . LEU A 1 72 ? -11.006 9.954 17.629 1.00 77.56 72 LEU A CA 1
ATOM 548 C C . LEU A 1 72 ? -12.340 10.535 17.151 1.00 77.56 72 LEU A C 1
ATOM 550 O O . LEU A 1 72 ? -12.357 11.231 16.141 1.00 77.56 72 LEU A O 1
ATOM 554 N N . VAL A 1 73 ? -13.438 10.295 17.876 1.00 79.50 73 VAL A N 1
ATOM 555 C CA . VAL A 1 73 ? -14.760 10.848 17.535 1.00 79.50 73 VAL A CA 1
ATOM 556 C C . VAL A 1 73 ? -14.712 12.375 17.523 1.00 79.50 73 VAL A C 1
ATOM 558 O O . VAL A 1 73 ? -15.128 12.973 16.537 1.00 79.50 73 VAL A O 1
ATOM 561 N N . ALA A 1 74 ? -14.129 12.996 18.556 1.00 80.75 74 ALA A N 1
ATOM 562 C CA . ALA A 1 74 ? -13.992 14.452 18.641 1.00 80.75 74 ALA A CA 1
ATOM 563 C C . ALA A 1 74 ? -13.137 15.039 17.502 1.00 80.75 74 ALA A C 1
ATOM 565 O O . ALA A 1 74 ? -13.452 16.097 16.957 1.00 80.75 74 ALA A O 1
ATOM 566 N N . VAL A 1 75 ? -12.069 14.336 17.105 1.00 82.44 75 VAL A N 1
ATOM 567 C CA . VAL A 1 75 ? -11.244 14.726 15.951 1.00 82.44 75 VAL A CA 1
ATOM 568 C C . VAL A 1 75 ? -12.048 14.632 14.653 1.00 82.44 75 VAL A C 1
ATOM 570 O O . VAL A 1 75 ? -11.995 15.552 13.842 1.00 82.44 75 VAL A O 1
ATOM 573 N N . ILE A 1 76 ? -12.825 13.563 14.457 1.00 83.31 76 ILE A N 1
ATOM 574 C CA . ILE A 1 76 ? -13.644 13.379 13.250 1.00 83.31 76 ILE A CA 1
ATOM 575 C C . ILE A 1 76 ? -14.729 14.455 13.161 1.00 83.31 76 ILE A C 1
ATOM 577 O O . ILE A 1 76 ? -14.872 15.077 12.110 1.00 83.31 76 ILE A O 1
ATOM 581 N N . THR A 1 77 ? -15.465 14.711 14.244 1.00 80.06 77 THR A N 1
ATOM 582 C CA . THR A 1 77 ? -16.509 15.746 14.257 1.00 80.06 77 THR A CA 1
ATOM 583 C C . THR A 1 77 ? -15.913 17.137 14.045 1.00 80.06 77 THR A C 1
ATOM 585 O O . THR A 1 77 ? -16.437 17.893 13.234 1.00 80.06 77 THR A O 1
ATOM 588 N N . GLY A 1 78 ? -14.759 17.444 14.649 1.00 81.62 78 GLY A N 1
ATOM 589 C CA . GLY A 1 78 ? -14.049 18.707 14.408 1.00 81.62 78 GLY A CA 1
ATOM 590 C C . GLY A 1 78 ? -13.536 18.867 12.968 1.00 81.62 78 GLY A C 1
ATOM 591 O O . GLY A 1 78 ? -13.553 19.969 12.417 1.00 81.62 78 GLY A O 1
ATOM 592 N N . ILE A 1 79 ? -13.122 17.776 12.313 1.00 84.50 79 ILE A N 1
ATOM 593 C CA . ILE A 1 79 ? -12.756 17.784 10.885 1.00 84.50 79 ILE A CA 1
ATOM 594 C C . ILE A 1 79 ? -13.986 18.023 10.000 1.00 84.50 79 ILE A C 1
ATOM 596 O O . ILE A 1 79 ? -13.858 18.700 8.978 1.00 84.50 79 ILE A O 1
ATOM 600 N N . LEU A 1 80 ? -15.149 17.481 10.378 1.00 81.81 80 LEU A N 1
ATOM 601 C CA . LEU A 1 80 ? -16.410 17.643 9.647 1.00 81.81 80 LEU A CA 1
ATOM 602 C C . LEU A 1 80 ? -17.005 19.050 9.791 1.00 81.81 80 LEU A C 1
ATOM 604 O O . LEU A 1 80 ? -17.554 19.570 8.823 1.00 81.81 80 LEU A O 1
ATOM 608 N N . GLU A 1 81 ? -16.874 19.674 10.963 1.00 84.38 81 GLU A N 1
ATOM 609 C CA . GLU A 1 81 ? -17.298 21.064 11.195 1.00 84.38 81 GLU A CA 1
ATOM 610 C C . GLU A 1 81 ? -16.368 22.083 10.509 1.00 84.38 81 GLU A C 1
ATOM 612 O O . GLU A 1 81 ? -16.793 23.168 10.110 1.00 84.38 81 GLU A O 1
ATOM 617 N N . SER A 1 82 ? -15.093 21.732 10.325 1.00 87.12 82 SER A N 1
ATOM 618 C CA . SER A 1 82 ? -14.102 22.543 9.611 1.00 87.12 82 SER A CA 1
ATOM 619 C C . SER A 1 82 ? -14.149 22.338 8.090 1.00 87.12 82 SER A C 1
ATOM 621 O O . SER A 1 82 ? -14.630 21.335 7.584 1.00 87.12 82 SER A O 1
ATOM 623 N N . ARG A 1 83 ? -13.526 23.237 7.314 1.00 85.06 83 ARG A N 1
ATOM 624 C CA . ARG A 1 83 ? -13.271 23.040 5.867 1.00 85.06 83 ARG A CA 1
ATOM 625 C C . ARG A 1 83 ? -12.226 21.952 5.561 1.00 85.06 83 ARG A C 1
ATOM 627 O O . ARG A 1 83 ? -11.952 21.686 4.393 1.00 85.06 83 ARG A O 1
ATOM 634 N N . ALA A 1 84 ? -11.638 21.323 6.579 1.00 84.69 84 ALA A N 1
ATOM 635 C CA . ALA A 1 84 ? -10.631 20.272 6.432 1.00 84.69 84 ALA A CA 1
ATOM 636 C C . ALA A 1 84 ? -11.152 19.019 5.700 1.00 84.69 84 ALA A C 1
ATOM 638 O O . ALA A 1 84 ? -10.364 18.332 5.046 1.00 84.69 84 ALA A O 1
ATOM 639 N N . TRP A 1 85 ? -12.464 18.751 5.719 1.00 84.31 85 TRP A N 1
ATOM 640 C CA . TRP A 1 85 ? -13.058 17.658 4.938 1.00 84.31 85 TRP A CA 1
ATOM 641 C C . TRP A 1 85 ? -12.782 17.783 3.425 1.00 84.31 85 TRP A C 1
ATOM 643 O O . TRP A 1 85 ? -12.670 16.764 2.740 1.00 84.31 85 TRP A O 1
ATOM 653 N N . LEU A 1 86 ? -12.578 19.005 2.906 1.00 87.44 86 LEU A N 1
ATOM 654 C CA . LEU A 1 86 ? -12.223 19.242 1.499 1.00 87.44 86 LEU A CA 1
ATOM 655 C C . LEU A 1 86 ? -10.882 18.606 1.120 1.00 87.44 86 LEU A C 1
ATOM 657 O O . LEU A 1 86 ? -10.710 18.192 -0.024 1.00 87.44 86 LEU A O 1
ATOM 661 N N . ILE A 1 87 ? -9.944 18.495 2.063 1.00 87.62 87 ILE A N 1
ATOM 662 C CA . ILE A 1 87 ? -8.646 17.851 1.828 1.00 87.62 87 ILE A CA 1
ATOM 663 C C . ILE A 1 87 ? -8.856 16.356 1.583 1.00 87.62 87 ILE A C 1
ATOM 665 O O . ILE A 1 87 ? -8.340 15.817 0.609 1.00 87.62 87 ILE A O 1
ATOM 669 N N . PHE A 1 88 ? -9.665 15.694 2.412 1.00 86.62 88 PHE A N 1
ATOM 670 C CA . PHE A 1 88 ? -9.986 14.275 2.241 1.00 86.62 88 PHE A CA 1
ATOM 671 C C . PHE A 1 88 ? -10.810 14.022 0.974 1.00 86.62 88 PHE A C 1
ATOM 673 O O . PHE A 1 88 ? -10.544 13.061 0.252 1.00 86.62 88 PHE A O 1
ATOM 680 N N . ALA A 1 89 ? -11.743 14.919 0.640 1.00 88.75 89 ALA A N 1
ATOM 681 C CA . ALA A 1 89 ? -12.453 14.872 -0.635 1.00 88.75 89 ALA A CA 1
ATOM 682 C C . ALA A 1 89 ? -11.484 15.016 -1.825 1.00 88.75 89 ALA A C 1
ATOM 684 O O . ALA A 1 89 ? -11.554 14.242 -2.778 1.00 88.75 89 ALA A O 1
ATOM 685 N N . ALA A 1 90 ? -10.519 15.939 -1.752 1.00 91.06 90 ALA A N 1
ATOM 686 C CA . ALA A 1 90 ? -9.491 16.102 -2.777 1.00 91.06 90 ALA A CA 1
ATOM 687 C C . ALA A 1 90 ? -8.576 14.870 -2.886 1.00 91.06 90 ALA A C 1
ATOM 689 O O . ALA A 1 90 ? -8.265 14.452 -3.999 1.00 91.06 90 ALA A O 1
ATOM 690 N N . MET A 1 91 ? -8.198 14.241 -1.768 1.00 91.00 91 MET A N 1
ATOM 691 C CA . MET A 1 91 ? -7.434 12.984 -1.761 1.00 91.00 91 MET A CA 1
ATOM 692 C C . MET A 1 91 ? -8.190 11.833 -2.434 1.00 91.00 91 MET A C 1
ATOM 694 O O . MET A 1 91 ? -7.560 10.953 -3.015 1.00 91.00 91 MET A O 1
ATOM 698 N N . LEU A 1 92 ? -9.524 11.842 -2.391 1.00 91.12 92 LEU A N 1
ATOM 699 C CA . LEU A 1 92 ? -10.350 10.816 -3.024 1.00 91.12 92 LEU A CA 1
ATOM 700 C C . LEU A 1 92 ? -10.632 11.113 -4.506 1.00 91.12 92 LEU A C 1
ATOM 702 O O . LEU A 1 92 ? -10.758 10.186 -5.300 1.00 91.12 92 LEU A O 1
ATOM 706 N N . ILE A 1 93 ? -10.713 12.389 -4.893 1.00 91.88 93 ILE A N 1
ATOM 707 C CA . ILE A 1 93 ? -11.127 12.812 -6.242 1.00 91.88 93 ILE A CA 1
ATOM 708 C C . ILE A 1 93 ? -9.929 13.094 -7.162 1.00 91.88 93 ILE A C 1
ATOM 710 O O . ILE A 1 93 ? -9.939 12.697 -8.329 1.00 91.88 93 ILE A O 1
ATOM 714 N N . ALA A 1 94 ? -8.879 13.755 -6.668 1.00 90.56 94 ALA A N 1
ATOM 715 C CA . ALA A 1 94 ? -7.752 14.176 -7.500 1.00 90.56 94 ALA A CA 1
ATOM 716 C C . ALA A 1 94 ? -6.954 12.993 -8.085 1.00 90.56 94 ALA A C 1
ATOM 718 O O . ALA A 1 94 ? -6.669 13.024 -9.285 1.00 90.56 94 ALA A O 1
ATOM 719 N N . PRO A 1 95 ? -6.630 11.921 -7.331 1.00 91.81 95 PRO A N 1
ATOM 720 C CA . PRO A 1 95 ? -5.891 10.797 -7.898 1.00 91.81 95 PRO A CA 1
ATOM 721 C C . PRO A 1 95 ? -6.652 10.065 -9.016 1.00 91.81 95 PRO A C 1
ATOM 723 O O . PRO A 1 95 ? -6.068 9.914 -10.090 1.00 91.81 95 PRO A O 1
ATOM 726 N N . PRO A 1 96 ? -7.940 9.677 -8.877 1.00 90.94 96 PRO A N 1
ATOM 727 C CA . PRO A 1 96 ? -8.686 9.073 -9.983 1.00 90.94 96 PRO A CA 1
ATOM 728 C C . PRO A 1 96 ? -8.778 9.967 -11.221 1.00 90.94 96 PRO A C 1
ATOM 730 O O . PRO A 1 96 ? -8.665 9.458 -12.336 1.00 90.94 96 PRO A O 1
ATOM 733 N N . LEU A 1 97 ? -8.924 11.288 -11.050 1.00 91.50 97 LEU A N 1
ATOM 734 C CA . LEU A 1 97 ? -8.926 12.238 -12.169 1.00 91.50 97 LEU A CA 1
ATOM 735 C C . LEU A 1 97 ? -7.593 12.230 -12.921 1.00 91.50 97 LEU A C 1
ATOM 737 O O . LEU A 1 97 ? -7.578 12.125 -14.148 1.00 91.50 97 LEU A O 1
ATOM 741 N N . VAL A 1 98 ? -6.468 12.278 -12.203 1.00 90.38 98 VAL A N 1
ATOM 742 C CA . VAL A 1 98 ? -5.136 12.205 -12.821 1.00 90.38 98 VAL A CA 1
ATOM 743 C C . VAL A 1 98 ? -4.942 10.858 -13.526 1.00 90.38 98 VAL A C 1
ATOM 745 O O . VAL A 1 98 ? -4.513 10.819 -14.679 1.00 90.38 98 VAL A O 1
ATOM 748 N N . PHE A 1 99 ? -5.334 9.749 -12.897 1.00 88.44 99 PHE A N 1
ATOM 749 C CA . PHE A 1 99 ? -5.292 8.425 -13.527 1.00 88.44 99 PHE A CA 1
ATOM 750 C C . PHE A 1 99 ? -6.184 8.331 -14.774 1.00 88.44 99 PHE A C 1
ATOM 752 O O . PHE A 1 99 ? -5.805 7.659 -15.735 1.00 88.44 99 PHE A O 1
ATOM 759 N N . ALA A 1 100 ? -7.331 9.016 -14.803 1.00 88.12 100 ALA A N 1
ATOM 760 C CA . ALA A 1 100 ? -8.211 9.074 -15.969 1.00 88.12 100 ALA A CA 1
ATOM 761 C C . ALA A 1 100 ? -7.584 9.872 -17.124 1.00 88.12 100 ALA A C 1
ATOM 763 O O . ALA A 1 100 ? -7.612 9.402 -18.265 1.00 88.12 100 ALA A O 1
ATOM 764 N N . ILE A 1 101 ? -6.940 11.010 -16.832 1.00 88.06 101 ILE A N 1
ATOM 765 C CA . ILE A 1 101 ? -6.198 11.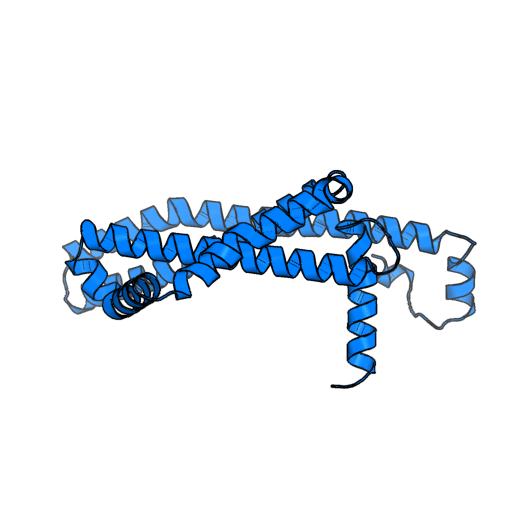817 -17.821 1.00 88.06 101 ILE A CA 1
ATOM 766 C C . ILE A 1 101 ? -5.098 10.974 -18.487 1.00 88.06 101 ILE A C 1
ATOM 768 O O . ILE A 1 101 ? -4.974 10.951 -19.713 1.00 88.06 101 ILE A O 1
ATOM 772 N N . PHE A 1 102 ? -4.344 10.201 -17.699 1.00 85.00 102 PHE A N 1
ATOM 773 C CA . PHE A 1 102 ? -3.301 9.301 -18.208 1.00 85.00 102 PHE A CA 1
ATOM 774 C C . PHE A 1 102 ? -3.823 7.914 -18.632 1.00 85.00 102 PHE A C 1
ATOM 776 O O . PHE A 1 102 ? -3.046 7.063 -19.079 1.00 85.00 102 PHE A O 1
ATOM 783 N N . GLY A 1 103 ? -5.137 7.677 -18.560 1.00 77.69 103 GLY A N 1
ATOM 784 C CA . GLY A 1 103 ? -5.763 6.359 -18.694 1.00 77.69 103 GLY A CA 1
ATOM 785 C C . GLY A 1 103 ? -5.533 5.675 -20.044 1.00 77.69 103 GLY A C 1
ATOM 786 O O . GLY A 1 103 ? -5.533 4.445 -20.121 1.00 77.69 103 GLY A O 1
ATOM 787 N N . ARG A 1 104 ? -5.274 6.446 -21.112 1.00 77.06 104 ARG A N 1
ATOM 788 C CA . ARG A 1 104 ? -4.887 5.900 -22.429 1.00 77.06 104 ARG A CA 1
ATOM 789 C C . ARG A 1 104 ? -3.509 5.226 -22.395 1.00 77.06 104 ARG A C 1
ATOM 791 O O . ARG A 1 104 ? -3.371 4.136 -22.937 1.00 77.06 104 ARG A O 1
ATOM 798 N N . HIS A 1 105 ? -2.531 5.816 -21.704 1.00 78.75 105 HIS A N 1
ATOM 799 C CA . HIS A 1 105 ? -1.170 5.274 -21.570 1.00 78.75 105 HIS A CA 1
ATOM 800 C C . HIS A 1 105 ? -1.100 4.133 -20.546 1.00 78.75 105 HIS A C 1
ATOM 802 O O . HIS A 1 105 ? -0.343 3.179 -20.710 1.00 78.75 105 HIS A O 1
ATOM 808 N N . LEU A 1 106 ? -1.927 4.209 -19.502 1.00 80.62 106 LEU A N 1
ATOM 809 C CA . LEU A 1 106 ? -1.964 3.241 -18.404 1.00 80.62 106 LEU A CA 1
ATOM 810 C C . LEU A 1 106 ? -2.700 1.941 -18.761 1.00 80.62 106 LEU A C 1
ATOM 812 O O . LEU A 1 106 ? -2.527 0.937 -18.073 1.00 80.62 106 LEU A O 1
ATOM 816 N N . ARG A 1 107 ? -3.501 1.918 -19.837 1.00 80.06 107 ARG A N 1
ATOM 817 C CA . ARG A 1 107 ? -4.348 0.765 -20.192 1.00 80.06 107 ARG A CA 1
ATOM 818 C C . ARG A 1 107 ? -3.541 -0.517 -20.426 1.00 80.06 107 ARG A C 1
ATOM 820 O O . ARG A 1 107 ? -3.931 -1.568 -19.927 1.00 80.06 107 ARG A O 1
ATOM 827 N N . ALA A 1 108 ? -2.394 -0.414 -21.101 1.00 83.19 108 ALA A N 1
ATOM 828 C CA . ALA A 1 108 ? -1.498 -1.546 -21.356 1.00 83.19 108 ALA A CA 1
ATOM 829 C C . ALA A 1 108 ? -0.833 -2.092 -20.077 1.00 83.19 108 ALA A C 1
ATOM 831 O O . ALA A 1 108 ? -0.511 -3.273 -19.996 1.00 83.19 108 ALA A O 1
ATOM 832 N N . ARG A 1 109 ? -0.655 -1.245 -19.054 1.00 87.12 109 ARG A N 1
ATOM 833 C CA . ARG A 1 109 ? -0.046 -1.599 -17.760 1.00 87.12 109 ARG A CA 1
ATOM 834 C C . ARG A 1 109 ? -1.068 -1.662 -16.620 1.00 87.12 109 ARG A C 1
ATOM 836 O O . ARG A 1 109 ? -0.693 -1.683 -15.449 1.00 87.12 109 ARG A O 1
ATOM 843 N N . ARG A 1 110 ? -2.369 -1.735 -16.934 1.00 87.00 110 ARG A N 1
ATOM 844 C CA . ARG A 1 110 ? -3.452 -1.714 -15.934 1.00 87.00 110 ARG A CA 1
ATOM 845 C C . ARG A 1 110 ? -3.323 -2.848 -14.921 1.00 87.00 110 ARG A C 1
ATOM 847 O O . ARG A 1 110 ? -3.617 -2.641 -13.752 1.00 87.00 110 ARG A O 1
ATOM 854 N N . GLN A 1 111 ? -2.853 -4.019 -15.354 1.00 88.44 111 GLN A N 1
ATOM 855 C CA . GLN A 1 111 ? -2.636 -5.160 -14.463 1.00 88.44 111 GLN A CA 1
ATOM 856 C C . GLN A 1 111 ? -1.595 -4.858 -13.375 1.00 88.44 111 GLN A C 1
ATOM 858 O O . GLN A 1 111 ? -1.835 -5.188 -12.220 1.00 88.44 111 GLN A O 1
ATOM 863 N N . ALA A 1 112 ? -0.483 -4.194 -13.712 1.00 90.00 112 ALA A N 1
ATOM 864 C CA . ALA A 1 112 ? 0.553 -3.829 -12.744 1.00 90.00 112 ALA A CA 1
ATOM 865 C C . ALA A 1 112 ? 0.027 -2.825 -11.707 1.00 90.00 112 ALA A C 1
ATOM 867 O O . ALA A 1 112 ? 0.241 -3.000 -10.510 1.00 90.00 112 ALA A O 1
ATOM 868 N N . TRP A 1 113 ? -0.728 -1.818 -12.157 1.00 92.25 113 TRP A N 1
ATOM 869 C CA . TRP A 1 113 ? -1.358 -0.831 -11.274 1.00 92.25 113 TRP A CA 1
ATOM 870 C C . TRP A 1 113 ? -2.442 -1.426 -10.381 1.00 92.25 113 TRP A C 1
ATOM 872 O O . TRP A 1 113 ? -2.516 -1.087 -9.205 1.00 92.25 113 TRP A O 1
ATOM 882 N N . LEU A 1 114 ? -3.264 -2.325 -10.922 1.00 91.94 114 LEU A N 1
ATOM 883 C CA . LEU A 1 114 ? -4.317 -2.996 -10.168 1.00 91.94 114 LEU A CA 1
ATOM 884 C C . LEU A 1 114 ? -3.717 -3.928 -9.110 1.00 91.94 114 LEU A C 1
ATOM 886 O O . LEU A 1 114 ? -4.149 -3.885 -7.965 1.00 91.94 114 LEU A O 1
ATOM 890 N N . LEU A 1 115 ? -2.688 -4.708 -9.456 1.00 93.50 115 LEU A N 1
ATOM 891 C CA . LEU A 1 115 ? -1.975 -5.544 -8.486 1.00 93.50 115 LEU A CA 1
ATOM 892 C C . LEU A 1 115 ? -1.320 -4.700 -7.390 1.00 93.50 115 LEU A C 1
ATOM 894 O O . LEU A 1 115 ? -1.474 -5.021 -6.217 1.00 93.50 115 LEU A O 1
ATOM 898 N N . LEU A 1 116 ? -0.653 -3.599 -7.750 1.00 94.75 116 LEU A N 1
ATOM 899 C CA . LEU A 1 116 ? -0.064 -2.685 -6.771 1.00 94.75 116 LEU A CA 1
ATOM 900 C C . LEU A 1 116 ? -1.132 -2.105 -5.832 1.00 94.75 116 LEU A C 1
ATOM 902 O O . LEU A 1 116 ? -0.952 -2.121 -4.617 1.00 94.75 116 LEU A O 1
ATOM 906 N N . ALA A 1 117 ? -2.259 -1.642 -6.377 1.00 94.50 117 ALA A N 1
ATOM 907 C CA . ALA A 1 117 ? -3.367 -1.119 -5.584 1.00 94.50 117 ALA A CA 1
ATOM 908 C C . ALA A 1 117 ? -3.949 -2.179 -4.634 1.00 94.50 117 ALA A C 1
ATOM 910 O O . ALA A 1 117 ? -4.191 -1.872 -3.469 1.00 94.50 117 ALA A O 1
ATOM 911 N N . ILE A 1 118 ? -4.121 -3.424 -5.097 1.00 95.12 118 ILE A N 1
ATOM 912 C CA . ILE A 1 118 ? -4.602 -4.537 -4.265 1.00 95.12 118 ILE A CA 1
ATOM 913 C C . ILE A 1 118 ? -3.613 -4.853 -3.142 1.00 95.12 118 ILE A C 1
ATOM 915 O O . ILE A 1 118 ? -4.040 -4.979 -1.999 1.00 95.12 118 ILE A O 1
ATOM 919 N N . VAL A 1 119 ? -2.311 -4.960 -3.429 1.00 95.88 119 VAL A N 1
ATOM 920 C CA . VAL A 1 119 ? -1.292 -5.244 -2.399 1.00 95.88 119 VAL A CA 1
ATOM 921 C C . VAL A 1 119 ? -1.287 -4.156 -1.331 1.00 95.88 119 VAL A C 1
ATOM 923 O O . VAL A 1 119 ? -1.268 -4.465 -0.141 1.00 95.88 119 VAL A O 1
ATOM 926 N N . LEU A 1 120 ? -1.341 -2.887 -1.738 1.00 95.44 120 LEU A N 1
ATOM 927 C CA . LEU A 1 120 ? -1.373 -1.764 -0.804 1.00 95.44 120 LEU A CA 1
ATOM 928 C C . LEU A 1 120 ? -2.665 -1.751 0.025 1.00 95.44 120 LEU A C 1
ATOM 930 O O . LEU A 1 120 ? -2.601 -1.568 1.236 1.00 95.44 120 LEU A O 1
ATOM 934 N N . LEU A 1 121 ? -3.824 -2.005 -0.589 1.00 93.56 121 LEU A N 1
ATOM 935 C CA . LEU A 1 121 ? -5.097 -2.112 0.129 1.00 93.56 121 LEU A CA 1
ATOM 936 C C . LEU A 1 121 ? -5.067 -3.261 1.143 1.00 93.56 121 LEU A C 1
ATOM 938 O O . LEU A 1 121 ? -5.415 -3.063 2.305 1.00 93.56 121 LEU A O 1
ATOM 942 N N . LEU A 1 122 ? -4.598 -4.442 0.735 1.00 93.88 122 LEU A N 1
ATOM 943 C CA . LEU A 1 122 ? -4.453 -5.595 1.620 1.00 93.88 122 LEU A CA 1
ATOM 944 C C . LEU A 1 122 ? -3.467 -5.311 2.763 1.00 93.88 122 LEU A C 1
ATOM 946 O O . LEU A 1 122 ? -3.746 -5.685 3.897 1.00 93.88 122 LEU A O 1
ATOM 950 N N . SER A 1 123 ? -2.372 -4.589 2.508 1.00 94.94 123 SER A N 1
ATOM 951 C CA . SER A 1 123 ? -1.429 -4.146 3.546 1.00 94.94 123 SER A CA 1
ATOM 952 C C . SER A 1 123 ? -2.113 -3.279 4.612 1.00 94.94 123 SER A C 1
ATOM 954 O O . SER A 1 123 ? -1.908 -3.477 5.815 1.00 94.94 123 SER A O 1
ATOM 956 N N . LEU A 1 124 ? -2.992 -2.364 4.187 1.00 91.81 124 LEU A N 1
ATOM 957 C CA . LEU A 1 124 ? -3.800 -1.557 5.102 1.00 91.81 124 LEU A CA 1
ATOM 958 C C . LEU A 1 124 ? -4.802 -2.419 5.882 1.00 91.81 124 LEU A C 1
ATOM 960 O O . LEU A 1 124 ? -4.925 -2.248 7.095 1.00 91.81 124 LEU A O 1
ATOM 964 N N . CYS A 1 125 ? -5.463 -3.382 5.232 1.00 91.44 125 CYS A N 1
ATOM 965 C CA . CYS A 1 125 ? -6.363 -4.323 5.906 1.00 91.44 125 CYS A CA 1
ATOM 966 C C . CYS A 1 125 ? -5.635 -5.156 6.968 1.00 91.44 125 CYS A C 1
ATOM 968 O O . CYS A 1 125 ? -6.123 -5.260 8.090 1.00 91.44 125 CYS A O 1
ATOM 970 N N . VAL A 1 126 ? -4.458 -5.703 6.651 1.00 93.31 126 VAL A N 1
ATOM 971 C CA . VAL A 1 126 ? -3.624 -6.461 7.598 1.00 93.31 126 VAL A CA 1
ATOM 972 C C . VAL A 1 126 ? -3.215 -5.586 8.783 1.00 93.31 126 VAL A C 1
ATOM 974 O O . VAL A 1 126 ? -3.306 -6.015 9.931 1.00 93.31 126 VAL A O 1
ATOM 977 N N . THR A 1 127 ? -2.839 -4.331 8.531 1.00 92.81 127 THR A N 1
ATOM 978 C CA . THR A 1 127 ? -2.537 -3.371 9.603 1.00 92.81 127 THR A CA 1
ATOM 979 C C . THR A 1 127 ? -3.760 -3.113 10.490 1.00 92.81 127 THR A C 1
ATOM 981 O O . THR A 1 127 ? -3.644 -3.129 11.715 1.00 92.81 127 THR A O 1
ATOM 984 N N . GLY A 1 128 ? -4.946 -2.943 9.898 1.00 89.19 128 GLY A N 1
ATOM 985 C CA . GLY A 1 128 ? -6.205 -2.787 10.632 1.00 89.19 128 GLY A CA 1
ATOM 986 C C . GLY A 1 128 ? -6.571 -4.018 11.468 1.00 89.19 128 GLY A C 1
ATOM 987 O O . GLY A 1 128 ? -6.960 -3.874 12.626 1.00 89.19 128 GLY A O 1
ATOM 988 N N . ILE A 1 129 ? -6.377 -5.224 10.924 1.00 91.06 129 ILE A N 1
ATOM 989 C CA . ILE A 1 129 ? -6.543 -6.490 11.652 1.00 91.06 129 ILE A CA 1
ATOM 990 C C . ILE A 1 129 ? -5.599 -6.530 12.857 1.00 91.06 129 ILE A C 1
ATOM 992 O O . ILE A 1 129 ? -6.053 -6.804 13.965 1.00 91.06 129 ILE A O 1
ATOM 996 N N . ASN A 1 130 ? -4.318 -6.190 12.684 1.00 91.88 130 ASN A N 1
ATOM 997 C CA . ASN A 1 130 ? -3.352 -6.163 13.789 1.00 91.88 130 ASN A CA 1
ATOM 998 C C . ASN A 1 130 ? -3.790 -5.218 14.918 1.00 91.88 130 ASN A C 1
ATOM 1000 O O . ASN A 1 130 ? -3.711 -5.574 16.095 1.00 91.88 130 ASN A O 1
ATOM 1004 N N . VAL A 1 131 ? -4.302 -4.033 14.570 1.00 89.12 131 VAL A N 1
ATOM 1005 C CA . VAL A 1 131 ? -4.849 -3.087 15.553 1.00 89.12 131 VAL A CA 1
ATOM 1006 C C . VAL A 1 131 ? -6.077 -3.678 16.254 1.00 89.12 131 VAL A C 1
ATOM 1008 O O . VAL A 1 131 ? -6.137 -3.659 17.483 1.00 89.12 131 VAL A O 1
ATOM 1011 N N . ALA A 1 132 ? -7.027 -4.255 15.514 1.00 86.81 132 ALA A N 1
ATOM 1012 C CA . ALA A 1 132 ? -8.221 -4.873 16.090 1.00 86.81 132 ALA A CA 1
ATOM 1013 C C . ALA A 1 132 ? -7.871 -6.009 17.069 1.00 86.81 132 ALA A C 1
ATOM 1015 O O . ALA A 1 132 ? -8.372 -6.031 18.193 1.00 86.81 132 ALA A O 1
ATOM 1016 N N . PHE A 1 133 ? -6.955 -6.901 16.687 1.00 89.62 133 PHE A N 1
ATOM 1017 C CA . PHE A 1 133 ? -6.471 -7.995 17.534 1.00 89.62 133 PHE A CA 1
ATOM 1018 C C . PHE A 1 133 ? -5.764 -7.496 18.800 1.00 89.62 133 PHE A C 1
ATOM 1020 O O . PHE A 1 133 ? -5.926 -8.097 19.863 1.00 89.62 133 PHE A O 1
ATOM 1027 N N . SER A 1 134 ? -5.037 -6.378 18.718 1.00 90.19 134 SER A N 1
ATOM 1028 C CA . SER A 1 134 ? -4.428 -5.730 19.887 1.00 90.19 134 SER A CA 1
ATOM 1029 C C . SER A 1 134 ? -5.487 -5.264 20.899 1.00 90.19 134 SER A C 1
ATOM 1031 O O . SER A 1 134 ? -5.375 -5.538 22.097 1.00 90.19 134 SER A O 1
ATOM 1033 N N . TYR A 1 135 ? -6.575 -4.640 20.429 1.00 86.00 135 TYR A N 1
ATOM 1034 C CA . TYR A 1 135 ? -7.688 -4.243 21.300 1.00 86.00 135 TYR A CA 1
ATOM 1035 C C . TYR A 1 135 ? -8.432 -5.445 21.890 1.00 86.00 135 TYR A C 1
ATOM 1037 O O . TYR A 1 135 ? -8.701 -5.447 23.091 1.00 86.00 135 TYR A O 1
ATOM 1045 N N . ILE A 1 136 ? -8.731 -6.476 21.090 1.00 87.19 136 ILE A N 1
ATOM 1046 C CA . ILE A 1 136 ? -9.382 -7.704 21.584 1.00 87.19 136 ILE A CA 1
ATOM 1047 C C . ILE A 1 136 ? -8.533 -8.336 22.699 1.00 87.19 136 ILE A C 1
ATOM 1049 O O . ILE A 1 136 ? -9.070 -8.686 23.749 1.00 87.19 136 ILE A O 1
ATOM 1053 N N . GLY A 1 137 ? -7.207 -8.387 22.530 1.00 88.62 137 GLY A N 1
ATOM 1054 C CA . GLY A 1 137 ? -6.284 -8.895 23.550 1.00 88.62 137 GLY A CA 1
ATOM 1055 C C . GLY A 1 137 ? -6.299 -8.091 24.845 1.00 88.62 137 GLY A C 1
ATOM 1056 O O . GLY A 1 137 ? -6.301 -8.667 25.937 1.00 88.62 137 GLY A O 1
ATOM 1057 N N . LYS A 1 138 ? -6.392 -6.760 24.746 1.00 88.38 138 LYS A N 1
ATOM 1058 C CA . LYS A 1 138 ? -6.562 -5.885 25.913 1.00 88.38 138 LYS A CA 1
ATOM 1059 C C . LYS A 1 138 ? -7.861 -6.193 26.665 1.00 88.38 138 LYS A C 1
ATOM 1061 O O . LYS A 1 138 ? -7.833 -6.329 27.886 1.00 88.38 138 LYS A O 1
ATOM 1066 N N . TYR A 1 139 ? -8.987 -6.318 25.963 1.00 85.25 139 TYR A N 1
ATOM 1067 C CA . TYR A 1 139 ? -10.276 -6.610 26.601 1.00 85.25 139 TYR A CA 1
ATOM 1068 C C . TYR A 1 139 ? -10.327 -8.002 27.225 1.00 85.25 139 TYR A C 1
ATOM 1070 O O . TYR A 1 139 ? -10.825 -8.149 28.340 1.00 85.25 139 TYR A O 1
ATOM 1078 N N . PHE A 1 140 ? -9.745 -8.995 26.556 1.00 88.00 140 PHE A N 1
ATOM 1079 C CA . PHE A 1 140 ? -9.588 -10.333 27.110 1.00 88.00 140 PHE A CA 1
ATOM 1080 C C . PHE A 1 140 ? -8.770 -10.316 28.409 1.00 88.00 140 PHE A C 1
ATOM 1082 O O . PHE A 1 140 ? -9.196 -10.873 29.419 1.00 88.00 140 PHE A O 1
ATOM 1089 N N . THR A 1 141 ? -7.635 -9.610 28.417 1.00 90.12 141 THR A N 1
ATOM 1090 C CA . THR A 1 141 ? -6.787 -9.486 29.613 1.00 90.12 141 THR A CA 1
ATOM 1091 C C . THR A 1 141 ? -7.534 -8.805 30.760 1.00 90.12 141 THR A C 1
ATOM 1093 O O . THR A 1 141 ? -7.478 -9.275 31.893 1.00 90.12 141 THR A O 1
ATOM 1096 N N . ASN A 1 142 ? -8.289 -7.740 30.475 1.00 90.25 142 ASN A N 1
ATOM 1097 C CA . ASN A 1 142 ? -9.106 -7.066 31.484 1.00 90.25 142 ASN A CA 1
ATOM 1098 C C . ASN A 1 142 ? -10.181 -7.994 32.073 1.00 90.25 142 ASN A C 1
ATOM 1100 O O . ASN A 1 142 ? -10.338 -8.027 33.290 1.00 90.25 142 ASN A O 1
ATOM 1104 N N . ALA A 1 143 ? -10.868 -8.788 31.245 1.00 88.69 143 ALA A N 1
ATOM 1105 C CA . ALA A 1 143 ? -11.872 -9.743 31.719 1.00 88.69 143 ALA A CA 1
ATOM 1106 C C . ALA A 1 143 ? -11.267 -10.811 32.651 1.00 88.69 143 ALA A C 1
ATOM 1108 O O . ALA A 1 143 ? -11.885 -11.183 33.650 1.00 88.69 143 ALA A O 1
ATOM 1109 N N . LEU A 1 144 ? -10.037 -11.263 32.368 1.00 90.81 144 LEU A N 1
ATOM 1110 C CA . LEU A 1 144 ? -9.304 -12.180 33.247 1.00 90.81 144 LEU A CA 1
ATOM 1111 C C . LEU A 1 144 ? -8.946 -11.534 34.591 1.00 90.81 144 LEU A C 1
ATOM 1113 O O . LEU A 1 144 ? -9.101 -12.170 35.634 1.00 90.81 144 LEU A O 1
ATOM 1117 N N . VAL A 1 145 ? -8.493 -10.277 34.576 1.00 93.81 145 VAL A N 1
ATOM 1118 C CA . VAL A 1 145 ? -8.158 -9.520 35.795 1.00 93.81 145 VAL A CA 1
ATOM 1119 C C . VAL A 1 145 ? -9.401 -9.286 36.657 1.00 93.81 145 VAL A C 1
ATOM 1121 O O . VAL A 1 145 ? -9.354 -9.492 37.869 1.00 93.81 145 VAL A O 1
ATOM 1124 N N . GLU A 1 146 ? -10.525 -8.927 36.037 1.00 92.81 146 GLU A N 1
ATOM 1125 C CA . GLU A 1 146 ? -11.821 -8.738 36.704 1.00 92.81 146 GLU A CA 1
ATOM 1126 C C . GLU A 1 146 ? -12.485 -10.064 37.120 1.00 92.81 146 GLU A C 1
ATOM 1128 O O . GLU A 1 146 ? -13.534 -10.055 37.762 1.00 92.81 146 GLU A O 1
ATOM 1133 N N . LYS A 1 147 ? -11.878 -11.212 36.780 1.00 90.62 147 LYS A N 1
ATOM 1134 C CA . LYS A 1 147 ? -12.408 -12.566 37.017 1.00 90.62 147 LYS A CA 1
ATOM 1135 C C . LYS A 1 147 ? -13.812 -12.783 36.437 1.00 90.62 147 LYS A C 1
ATOM 1137 O O . LYS A 1 147 ? -14.576 -13.607 36.940 1.00 90.62 147 LYS A O 1
ATOM 1142 N N . ASN A 1 148 ? -14.143 -12.074 35.361 1.00 88.88 148 ASN A N 1
ATOM 1143 C CA . ASN A 1 148 ? -15.429 -12.188 34.688 1.00 88.88 148 ASN A CA 1
ATOM 1144 C C . ASN A 1 148 ? -15.368 -13.291 33.620 1.00 88.88 148 ASN A C 1
ATOM 1146 O O . ASN A 1 148 ? -14.892 -13.077 32.502 1.00 88.88 148 ASN A O 1
ATOM 1150 N N . GLN A 1 149 ? -15.835 -14.487 33.984 1.00 85.94 149 GLN A N 1
ATOM 1151 C CA . GLN A 1 149 ? -15.770 -15.671 33.123 1.00 85.94 149 GLN A CA 1
ATOM 1152 C C . GLN A 1 149 ? -16.591 -15.506 31.837 1.00 85.94 149 GLN A C 1
ATOM 1154 O O . GLN A 1 149 ? -16.094 -15.830 30.759 1.00 85.94 149 GLN A O 1
ATOM 1159 N N . ASP A 1 150 ? -17.794 -14.937 31.924 1.00 87.50 150 ASP A N 1
ATOM 1160 C CA . ASP A 1 150 ? -18.683 -14.760 30.769 1.00 87.50 150 ASP A CA 1
ATOM 1161 C C . ASP A 1 150 ? -18.064 -13.834 29.713 1.00 87.50 150 ASP A C 1
ATOM 1163 O O . ASP A 1 150 ? -18.079 -14.123 28.509 1.00 87.50 150 ASP A O 1
ATOM 1167 N N . GLN A 1 151 ? -17.440 -12.738 30.157 1.00 81.56 151 GLN A N 1
ATOM 1168 C CA . GLN A 1 151 ? -16.723 -11.836 29.255 1.00 81.56 151 GLN A CA 1
ATOM 1169 C C . GLN A 1 151 ? -15.477 -12.493 28.656 1.00 81.56 151 GLN A C 1
ATOM 1171 O O . GLN A 1 151 ? -15.218 -12.321 27.463 1.00 81.56 151 GLN A O 1
ATOM 1176 N N . ALA A 1 152 ? -14.729 -13.280 29.433 1.00 83.75 152 ALA A N 1
ATOM 1177 C CA . ALA A 1 152 ? -13.549 -13.979 28.930 1.00 83.75 152 ALA A CA 1
ATOM 1178 C C . ALA A 1 152 ? -13.906 -14.963 27.800 1.00 83.75 152 ALA A C 1
ATOM 1180 O O . ALA A 1 152 ? -13.279 -14.916 26.738 1.00 83.75 152 ALA A O 1
ATOM 1181 N N . TYR A 1 153 ? -14.948 -15.788 27.968 1.00 88.94 153 TYR A N 1
ATOM 1182 C CA . TYR A 1 153 ? -15.413 -16.699 26.911 1.00 88.94 153 TYR A CA 1
ATOM 1183 C C . TYR A 1 153 ? -15.920 -15.952 25.674 1.00 88.94 153 TYR A C 1
ATOM 1185 O O . TYR A 1 153 ? -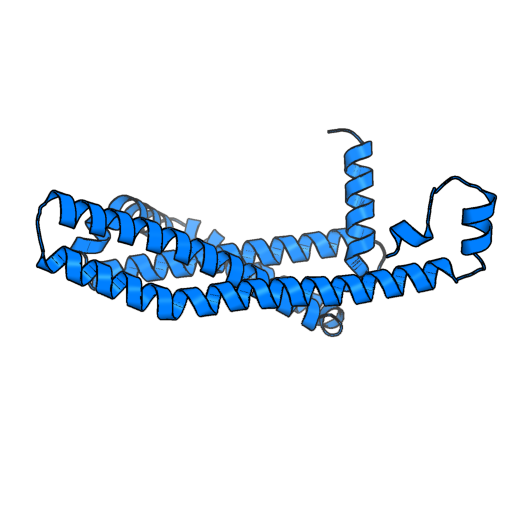15.637 -16.363 24.546 1.00 88.94 153 TYR A O 1
ATOM 1193 N N . THR A 1 154 ? -16.598 -14.819 25.871 1.00 87.25 154 THR A N 1
ATOM 1194 C CA . THR A 1 154 ? -17.046 -13.964 24.763 1.00 87.25 154 THR A CA 1
ATOM 1195 C C . THR A 1 154 ? -15.858 -13.465 23.936 1.00 87.25 154 THR A C 1
ATOM 1197 O O . THR A 1 154 ? -15.870 -13.581 22.711 1.00 87.25 154 THR A O 1
ATOM 1200 N N . PHE A 1 155 ? -14.793 -12.965 24.574 1.00 86.00 155 PHE A N 1
ATOM 1201 C CA . PHE A 1 155 ? -13.611 -12.486 23.847 1.00 86.00 155 PHE A CA 1
ATOM 1202 C C . PHE A 1 155 ? -12.808 -13.610 23.183 1.00 86.00 155 PHE A C 1
ATOM 1204 O O . PHE A 1 155 ? -12.246 -13.386 22.111 1.00 86.00 155 PHE A O 1
ATOM 1211 N N . VAL A 1 156 ? -12.804 -14.826 23.741 1.00 90.38 156 VAL A N 1
ATOM 1212 C CA . VAL A 1 156 ? -12.243 -16.012 23.065 1.00 90.38 156 VAL A CA 1
ATOM 1213 C C . VAL A 1 156 ? -13.030 -16.342 21.794 1.00 90.38 156 VAL A C 1
ATOM 1215 O O . VAL A 1 156 ? -12.428 -16.572 20.743 1.00 90.38 156 VAL A O 1
ATOM 1218 N N . ALA A 1 157 ? -14.363 -16.306 21.849 1.00 89.62 157 ALA A N 1
ATOM 1219 C CA . ALA A 1 157 ? -15.198 -16.508 20.667 1.00 89.62 157 ALA A CA 1
ATOM 1220 C C . ALA A 1 157 ? -14.951 -15.419 19.605 1.00 89.62 157 ALA A C 1
ATOM 1222 O O . ALA A 1 157 ? -14.799 -15.728 18.423 1.00 89.62 157 ALA A O 1
ATOM 1223 N N . VAL A 1 158 ? -14.823 -14.152 20.020 1.00 88.69 158 VAL A N 1
ATOM 1224 C CA . VAL A 1 158 ? -14.465 -13.038 19.122 1.00 88.69 158 VAL A CA 1
ATOM 1225 C C . VAL A 1 158 ? -13.084 -13.244 18.494 1.00 88.69 158 VAL A C 1
ATOM 1227 O O . VAL A 1 158 ? -12.934 -13.013 17.295 1.00 88.69 158 VAL A O 1
ATOM 1230 N N . TYR A 1 159 ? -12.093 -13.727 19.250 1.00 87.62 159 TYR A N 1
ATO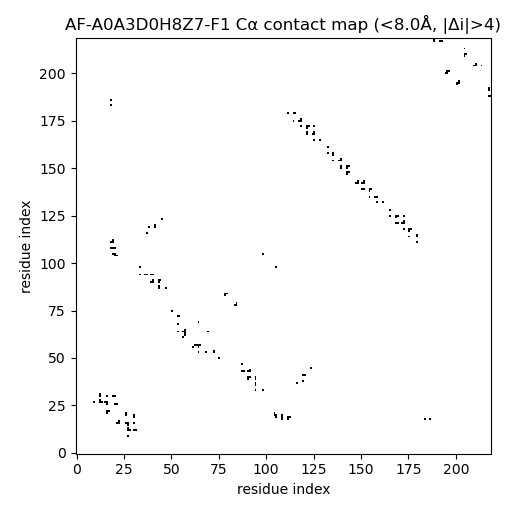M 1231 C CA . TYR A 1 159 ? -10.779 -14.106 18.717 1.00 87.62 159 TYR A CA 1
ATOM 1232 C C . TYR A 1 159 ? -10.895 -15.171 17.626 1.00 87.62 159 TYR A C 1
ATOM 1234 O O . TYR A 1 159 ? -10.306 -15.025 16.554 1.00 87.62 159 TYR A O 1
ATOM 1242 N N . PHE A 1 160 ? -11.676 -16.221 17.879 1.00 91.62 160 PHE A N 1
ATOM 1243 C CA . PHE A 1 160 ? -11.876 -17.307 16.925 1.00 91.62 160 PHE A CA 1
ATOM 1244 C C . PHE A 1 160 ? -12.542 -16.814 15.632 1.00 91.62 160 PHE A C 1
ATOM 1246 O O . PHE A 1 160 ? -12.038 -17.068 14.537 1.00 91.62 160 PHE A O 1
ATOM 1253 N N . CYS A 1 161 ? -13.611 -16.019 15.744 1.00 90.19 161 CYS A N 1
ATOM 1254 C CA . CYS A 1 161 ? -14.250 -15.368 14.596 1.00 90.19 161 CYS A CA 1
ATOM 1255 C C . CYS A 1 161 ? -13.285 -14.430 13.854 1.00 90.19 161 CYS A C 1
ATOM 1257 O O . CYS A 1 161 ? -13.252 -14.410 12.623 1.00 90.19 161 CYS A O 1
ATOM 1259 N N . GLY A 1 162 ? -12.462 -13.687 14.597 1.00 90.56 162 GLY A N 1
ATOM 1260 C CA . GLY A 1 162 ? -11.415 -12.836 14.046 1.00 90.56 162 GLY A CA 1
ATOM 1261 C C . GLY A 1 162 ? -10.401 -13.629 13.225 1.00 90.56 162 GLY A C 1
ATOM 1262 O O . GLY A 1 162 ? -10.010 -13.173 12.154 1.00 90.56 162 GLY A O 1
ATOM 1263 N N . PHE A 1 163 ? -10.002 -14.824 13.670 1.00 93.12 163 PHE A N 1
ATOM 1264 C CA . PHE A 1 163 ? -9.082 -15.687 12.924 1.00 93.12 163 PHE A CA 1
ATOM 1265 C C . PHE A 1 163 ? -9.695 -16.232 11.636 1.00 93.12 163 PHE A C 1
ATOM 1267 O O . PHE A 1 163 ? -9.016 -16.227 10.607 1.00 93.12 163 PHE A O 1
ATOM 1274 N N . LEU A 1 164 ? -10.971 -16.632 11.661 1.00 94.94 164 LEU A N 1
ATOM 1275 C CA . LEU A 1 164 ? -11.679 -17.117 10.469 1.00 94.94 164 LEU A CA 1
ATOM 1276 C C . LEU A 1 164 ? -11.676 -16.091 9.325 1.00 94.94 164 LEU A C 1
ATOM 1278 O O . LEU A 1 164 ? -11.645 -16.477 8.160 1.00 94.94 164 LEU A O 1
ATOM 1282 N N . ILE A 1 165 ? -11.670 -14.795 9.649 1.00 92.12 165 ILE A N 1
ATOM 1283 C CA . ILE A 1 165 ? -11.641 -13.702 8.667 1.00 92.12 165 ILE A CA 1
ATOM 1284 C C . ILE A 1 165 ? -10.205 -13.221 8.404 1.00 92.12 165 ILE A C 1
ATOM 1286 O O . ILE A 1 165 ? -9.814 -12.994 7.259 1.00 92.12 165 ILE A O 1
ATOM 1290 N N . GLY A 1 166 ? -9.404 -13.069 9.458 1.00 93.25 166 GLY A N 1
ATOM 1291 C CA . GLY A 1 166 ? -8.064 -12.494 9.395 1.00 93.25 166 GLY A CA 1
ATOM 1292 C C . GLY A 1 166 ? -7.055 -13.388 8.681 1.00 93.25 166 GLY A C 1
ATOM 1293 O O . GLY A 1 166 ? -6.278 -12.886 7.869 1.00 93.25 166 GLY A O 1
ATOM 1294 N N . ILE A 1 167 ? -7.088 -14.705 8.921 1.00 95.31 167 ILE A N 1
ATOM 1295 C CA . ILE A 1 167 ? -6.141 -15.650 8.308 1.00 95.31 167 ILE A CA 1
ATOM 1296 C C . ILE A 1 167 ? -6.256 -15.638 6.774 1.00 95.31 167 ILE A C 1
ATOM 1298 O O . ILE A 1 167 ? -5.224 -15.439 6.127 1.00 95.31 167 ILE A O 1
ATOM 1302 N N . PRO A 1 168 ? -7.453 -15.769 6.160 1.00 96.44 168 PRO A N 1
ATOM 1303 C CA . PRO A 1 168 ? -7.589 -15.664 4.708 1.00 96.44 168 PRO A CA 1
ATOM 1304 C C . PRO A 1 168 ? -7.061 -14.347 4.135 1.00 96.44 168 PRO A C 1
ATOM 1306 O O . PRO A 1 168 ? -6.404 -14.357 3.098 1.00 96.44 168 PRO A O 1
ATOM 1309 N N . ILE A 1 169 ? -7.304 -13.217 4.809 1.00 94.94 169 ILE A N 1
ATOM 1310 C CA . ILE A 1 169 ? -6.851 -11.895 4.347 1.00 94.94 169 ILE A CA 1
ATOM 1311 C C . ILE A 1 169 ? -5.325 -11.792 4.390 1.00 94.94 169 ILE A C 1
ATOM 1313 O O . ILE A 1 169 ? -4.718 -11.333 3.422 1.00 94.94 169 ILE A O 1
ATOM 1317 N N . VAL A 1 170 ? -4.695 -12.235 5.482 1.00 95.50 170 VAL A N 1
ATOM 1318 C CA . VAL A 1 170 ? -3.230 -12.230 5.624 1.00 95.50 170 VAL A CA 1
ATOM 1319 C C . VAL A 1 170 ? -2.587 -13.176 4.607 1.00 95.50 170 VAL A C 1
ATOM 1321 O O . VAL A 1 170 ? -1.625 -12.795 3.943 1.00 95.50 170 VAL A O 1
ATOM 1324 N N . ALA A 1 171 ? -3.145 -14.375 4.421 1.00 96.94 171 ALA A N 1
ATOM 1325 C CA . ALA A 1 171 ? -2.664 -15.324 3.420 1.00 96.94 171 ALA A CA 1
ATOM 1326 C C . ALA A 1 171 ? -2.789 -14.760 1.995 1.00 96.94 171 ALA A C 1
ATOM 1328 O O . ALA A 1 171 ? -1.846 -14.849 1.205 1.00 96.94 171 ALA A O 1
ATOM 1329 N N . LEU A 1 172 ? -3.920 -14.120 1.678 1.00 96.75 172 LEU A N 1
ATOM 1330 C CA . LEU A 1 172 ? -4.136 -13.461 0.393 1.00 96.75 172 LEU A CA 1
ATOM 1331 C C . LEU A 1 172 ? -3.159 -12.297 0.189 1.00 96.75 172 LEU A C 1
ATOM 1333 O O . LEU A 1 172 ? -2.600 -12.163 -0.897 1.00 96.75 172 LEU A O 1
ATOM 1337 N N . TYR A 1 173 ? -2.910 -11.485 1.220 1.00 96.62 173 TYR A N 1
ATOM 1338 C CA . TYR A 1 173 ? -1.908 -10.420 1.179 1.00 96.62 173 TYR A CA 1
ATOM 1339 C C . TYR A 1 173 ? -0.529 -10.964 0.799 1.00 96.62 173 TYR A C 1
ATOM 1341 O O . TYR A 1 173 ? 0.060 -10.496 -0.179 1.00 96.62 173 TYR A O 1
ATOM 1349 N N . SER A 1 174 ? -0.052 -11.990 1.510 1.00 96.38 174 SER A N 1
ATOM 1350 C CA . SER A 1 174 ? 1.233 -12.629 1.217 1.00 96.38 174 SER A CA 1
ATOM 1351 C C . SER A 1 174 ? 1.273 -13.204 -0.199 1.00 96.38 174 SER A C 1
ATOM 1353 O O . SER A 1 174 ? 2.239 -12.975 -0.925 1.00 96.38 174 SER A O 1
ATOM 1355 N N . TYR A 1 175 ? 0.206 -13.881 -0.633 1.00 96.81 175 TYR A N 1
ATOM 1356 C CA . TYR A 1 175 ? 0.116 -14.441 -1.979 1.00 96.81 175 TYR A CA 1
ATOM 1357 C C . TYR A 1 175 ? 0.207 -13.364 -3.069 1.00 96.81 175 TYR A C 1
ATOM 1359 O O . TYR A 1 175 ? 1.027 -13.479 -3.981 1.00 96.81 175 TYR A O 1
ATOM 1367 N N . VAL A 1 176 ? -0.597 -12.297 -2.981 1.00 96.00 176 VAL A N 1
ATOM 1368 C CA . VAL A 1 176 ? -0.614 -11.241 -4.008 1.00 96.00 176 VAL A CA 1
ATOM 1369 C C . VAL A 1 176 ? 0.702 -10.457 -4.005 1.00 96.00 176 VAL A C 1
ATOM 1371 O O . VAL A 1 176 ? 1.198 -10.099 -5.075 1.00 96.00 176 VAL A O 1
ATOM 1374 N N . GLN A 1 177 ? 1.308 -10.232 -2.834 1.00 95.69 177 GLN A N 1
ATOM 1375 C CA . GLN A 1 177 ? 2.628 -9.610 -2.724 1.00 95.69 177 GLN A CA 1
ATOM 1376 C C . GLN A 1 177 ? 3.697 -10.441 -3.449 1.00 95.69 177 GLN A C 1
ATOM 1378 O O . GLN A 1 177 ? 4.441 -9.899 -4.272 1.00 95.69 177 GLN A O 1
ATOM 1383 N N . SER A 1 178 ? 3.748 -11.754 -3.201 1.00 96.25 178 SER A N 1
ATOM 1384 C CA . SER A 1 178 ? 4.662 -12.663 -3.901 1.00 96.25 178 SER A CA 1
ATOM 1385 C C . SER A 1 178 ? 4.376 -12.715 -5.401 1.00 96.25 178 SER A C 1
ATOM 1387 O O . SER A 1 178 ? 5.307 -12.645 -6.201 1.00 96.25 178 SER A O 1
ATOM 1389 N N . TYR A 1 179 ? 3.104 -12.765 -5.798 1.00 95.62 179 TYR A N 1
ATOM 1390 C CA . TYR A 1 179 ? 2.700 -12.780 -7.204 1.00 95.62 179 TYR A CA 1
ATOM 1391 C C . TYR A 1 179 ? 3.150 -11.515 -7.951 1.00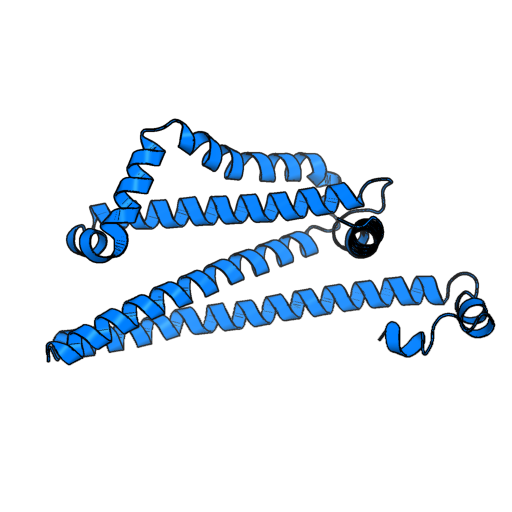 95.62 179 TYR A C 1
ATOM 1393 O O . TYR A 1 179 ? 3.703 -11.604 -9.049 1.00 95.62 179 TYR A O 1
ATOM 1401 N N . LEU A 1 180 ? 2.983 -10.334 -7.345 1.00 94.19 180 LEU A N 1
ATOM 1402 C CA . LEU A 1 180 ? 3.495 -9.080 -7.900 1.00 94.19 180 LEU A CA 1
ATOM 1403 C C . LEU A 1 180 ? 5.025 -9.108 -8.024 1.00 94.19 180 LEU A C 1
ATOM 1405 O O . LEU A 1 180 ? 5.554 -8.689 -9.053 1.00 94.19 180 LEU A O 1
ATOM 1409 N N . GLY A 1 181 ? 5.721 -9.622 -7.006 1.00 93.50 181 GLY A N 1
ATOM 1410 C CA . GLY A 1 181 ? 7.178 -9.762 -7.011 1.00 93.50 181 GLY A CA 1
ATOM 1411 C C . GLY A 1 181 ? 7.685 -10.663 -8.137 1.00 93.50 181 GLY A C 1
ATOM 1412 O O . GLY A 1 181 ? 8.617 -10.287 -8.844 1.00 93.50 181 GLY A O 1
ATOM 1413 N N . VAL A 1 182 ? 7.036 -11.810 -8.362 1.00 94.50 182 VAL A N 1
ATOM 1414 C CA . VAL A 1 182 ? 7.387 -12.733 -9.453 1.00 94.50 182 VAL A CA 1
ATOM 1415 C C . VAL A 1 182 ? 7.181 -12.077 -10.816 1.00 94.50 182 VAL A C 1
ATOM 1417 O O . VAL A 1 182 ? 8.124 -12.051 -11.601 1.00 94.50 182 VAL A O 1
ATOM 1420 N N . ARG A 1 183 ? 6.018 -11.463 -11.080 1.00 93.62 183 ARG A N 1
ATOM 1421 C CA . ARG A 1 183 ? 5.764 -10.789 -12.371 1.00 93.62 183 ARG A CA 1
ATOM 1422 C C . ARG A 1 183 ? 6.716 -9.629 -12.627 1.00 93.62 183 ARG A C 1
ATOM 1424 O O . ARG A 1 183 ? 7.121 -9.393 -13.764 1.00 93.62 183 ARG A O 1
ATOM 1431 N N . TRP A 1 184 ? 7.057 -8.883 -11.577 1.00 92.62 184 TRP A N 1
ATOM 1432 C CA . TRP A 1 184 ? 8.020 -7.798 -11.694 1.00 92.62 184 TRP A CA 1
ATOM 1433 C C . TRP A 1 184 ? 9.418 -8.335 -12.007 1.00 92.62 184 TRP A C 1
ATOM 1435 O O . TRP A 1 184 ? 10.079 -7.800 -12.895 1.00 92.62 184 TRP A O 1
ATOM 1445 N N . ARG A 1 185 ? 9.836 -9.424 -11.350 1.00 93.06 185 ARG A N 1
ATOM 1446 C CA . ARG A 1 185 ? 11.116 -10.083 -11.626 1.00 93.06 185 ARG A CA 1
ATOM 1447 C C . ARG A 1 185 ? 11.173 -10.658 -13.039 1.00 93.06 185 ARG A C 1
ATOM 1449 O O . ARG A 1 185 ? 12.121 -10.355 -13.746 1.00 93.06 185 ARG A O 1
ATOM 1456 N N . GLU A 1 186 ? 10.155 -11.396 -13.481 1.00 92.88 186 GLU A N 1
ATOM 1457 C CA . GLU A 1 186 ? 10.062 -11.914 -14.859 1.00 92.88 186 GLU A CA 1
ATOM 1458 C C . GLU A 1 186 ? 10.234 -10.796 -15.892 1.00 92.88 186 GLU A C 1
ATOM 1460 O O . GLU A 1 186 ? 10.993 -10.930 -16.853 1.00 92.88 186 GLU A O 1
ATOM 1465 N N . TRP A 1 187 ? 9.567 -9.661 -15.665 1.00 92.56 187 TRP A N 1
ATOM 1466 C CA . TRP A 1 187 ? 9.700 -8.497 -16.528 1.00 92.56 187 TRP A CA 1
ATOM 1467 C C . TRP A 1 187 ? 11.112 -7.887 -16.486 1.00 92.56 187 TRP A C 1
ATOM 1469 O O . TRP A 1 187 ? 11.681 -7.619 -17.544 1.00 92.56 187 TRP A O 1
ATOM 1479 N N . MET A 1 188 ? 11.689 -7.685 -15.294 1.00 91.12 188 MET A N 1
ATOM 1480 C CA . MET A 1 188 ? 13.034 -7.112 -15.140 1.00 91.12 188 MET A CA 1
ATOM 1481 C C . MET A 1 188 ? 14.109 -7.995 -15.767 1.00 91.12 188 MET A C 1
ATOM 1483 O O . MET A 1 188 ? 14.949 -7.492 -16.507 1.00 91.12 188 MET A O 1
ATOM 1487 N N . THR A 1 189 ? 14.071 -9.303 -15.510 1.00 92.62 189 THR A N 1
ATOM 1488 C CA . THR A 1 189 ? 15.019 -10.259 -16.085 1.00 92.62 189 THR A CA 1
ATOM 1489 C C . THR A 1 189 ? 14.913 -10.266 -17.609 1.00 92.62 189 THR A C 1
ATOM 1491 O O . THR A 1 189 ? 15.937 -10.221 -18.284 1.00 92.62 189 THR A O 1
ATOM 1494 N N . GLY A 1 190 ? 13.699 -10.231 -18.173 1.00 92.06 190 GLY A N 1
ATOM 1495 C CA . GLY A 1 190 ? 13.508 -10.122 -19.623 1.00 92.06 190 GLY A CA 1
ATOM 1496 C C . GLY A 1 190 ? 14.101 -8.838 -20.215 1.00 92.06 190 GLY A C 1
ATOM 1497 O O . GLY A 1 190 ? 14.796 -8.887 -21.230 1.00 92.06 190 GLY A O 1
ATOM 1498 N N . GLU A 1 191 ? 13.879 -7.694 -19.565 1.00 90.38 191 GLU A N 1
ATOM 1499 C CA . GLU A 1 191 ? 14.430 -6.404 -19.996 1.00 90.38 191 GLU A CA 1
ATOM 1500 C C . GLU A 1 191 ? 15.965 -6.373 -19.890 1.00 90.38 191 GLU A C 1
ATOM 1502 O O . GLU A 1 191 ? 16.646 -5.920 -20.814 1.00 90.38 191 GLU A O 1
ATOM 1507 N N . PHE A 1 192 ? 16.535 -6.885 -18.796 1.00 89.69 192 PHE A N 1
ATOM 1508 C CA . PHE A 1 192 ? 17.985 -6.938 -18.609 1.00 89.69 192 PHE A CA 1
ATOM 1509 C C . PHE A 1 192 ? 18.662 -7.902 -19.577 1.00 89.69 192 PHE A C 1
ATOM 1511 O O . PHE A 1 192 ? 19.654 -7.514 -20.188 1.00 89.69 192 PHE A O 1
ATOM 1518 N N . LEU A 1 193 ? 18.114 -9.101 -19.789 1.00 92.00 193 LEU A N 1
ATOM 1519 C CA . LEU A 1 193 ? 18.651 -10.049 -20.767 1.00 92.00 193 LEU A CA 1
ATOM 1520 C C . LEU A 1 193 ? 18.596 -9.481 -22.188 1.00 92.00 193 LEU A C 1
ATOM 1522 O O . LEU A 1 193 ? 19.577 -9.578 -22.924 1.00 92.00 193 LEU A O 1
ATOM 1526 N N . ASN A 1 194 ? 17.490 -8.835 -22.568 1.00 91.56 194 ASN A N 1
ATOM 1527 C CA . ASN A 1 194 ? 17.373 -8.199 -23.879 1.00 91.56 194 ASN A CA 1
ATOM 1528 C C . ASN A 1 194 ? 18.455 -7.125 -24.079 1.00 91.56 194 ASN A C 1
ATOM 1530 O O . ASN A 1 194 ? 19.110 -7.088 -25.118 1.00 91.56 194 ASN A O 1
ATOM 1534 N N . ASN A 1 195 ? 18.696 -6.289 -23.067 1.00 88.88 195 ASN A N 1
ATOM 1535 C CA . ASN A 1 195 ? 19.748 -5.274 -23.116 1.00 88.88 195 ASN A CA 1
ATOM 1536 C C . ASN A 1 195 ? 21.164 -5.878 -23.074 1.00 88.88 195 ASN A C 1
ATOM 1538 O O . ASN A 1 195 ? 22.055 -5.353 -23.733 1.00 88.88 195 ASN A O 1
ATOM 1542 N N . TYR A 1 196 ? 21.365 -6.989 -22.362 1.00 89.62 196 TYR A N 1
ATOM 1543 C CA . TYR A 1 196 ? 22.649 -7.689 -22.260 1.00 89.62 196 TYR A CA 1
ATOM 1544 C C . TYR A 1 196 ? 23.083 -8.328 -23.592 1.00 89.62 196 TYR A C 1
ATOM 1546 O O . TYR A 1 196 ? 24.246 -8.223 -23.990 1.00 89.62 196 TYR A O 1
ATOM 1554 N N . PHE A 1 197 ? 22.147 -8.943 -24.324 1.00 90.38 197 PHE A N 1
ATOM 1555 C CA . PHE A 1 197 ? 22.432 -9.553 -25.630 1.00 90.38 197 PHE A CA 1
ATOM 1556 C C . PHE A 1 197 ? 22.445 -8.557 -26.794 1.00 90.38 197 PHE A C 1
ATOM 1558 O O . PHE A 1 197 ? 22.998 -8.847 -27.861 1.00 90.38 197 PHE A O 1
ATOM 1565 N N . LYS A 1 198 ? 21.860 -7.372 -26.613 1.00 92.94 198 LYS A N 1
ATOM 1566 C CA . LYS A 1 198 ? 21.842 -6.331 -27.640 1.00 92.94 198 LYS A CA 1
ATOM 1567 C C . LYS A 1 198 ? 23.260 -5.856 -27.953 1.00 92.94 198 LYS A C 1
ATOM 1569 O O . LYS A 1 198 ? 24.075 -5.688 -27.059 1.00 92.94 198 LYS A O 1
ATOM 1574 N N . ASN A 1 199 ? 23.557 -5.634 -29.236 1.00 89.31 199 ASN A N 1
ATOM 1575 C CA . ASN A 1 199 ? 24.824 -5.061 -29.715 1.00 89.31 199 ASN A CA 1
ATOM 1576 C C . ASN A 1 199 ? 26.101 -5.749 -29.194 1.00 89.31 199 ASN A C 1
ATOM 1578 O O . ASN A 1 199 ? 27.151 -5.119 -29.151 1.00 89.31 199 ASN A O 1
ATOM 1582 N N . ARG A 1 200 ? 26.030 -7.036 -28.814 1.00 86.56 200 ARG A N 1
ATOM 1583 C CA . ARG A 1 200 ? 27.137 -7.761 -28.164 1.00 86.56 200 ARG A CA 1
ATOM 1584 C C . ARG A 1 200 ? 27.631 -7.086 -26.875 1.00 86.56 200 ARG A C 1
ATOM 1586 O O . ARG A 1 200 ? 28.796 -7.242 -26.521 1.00 86.56 200 ARG A O 1
ATOM 1593 N N . SER A 1 201 ? 26.760 -6.379 -26.151 1.00 86.19 201 SER A N 1
ATOM 1594 C CA . SER A 1 201 ? 27.121 -5.692 -24.904 1.00 86.19 201 SER A CA 1
ATOM 1595 C C . SER A 1 201 ? 27.700 -6.635 -23.846 1.00 86.19 201 SER A C 1
ATOM 1597 O O . SER A 1 201 ? 28.567 -6.215 -23.087 1.00 86.19 201 SER A O 1
ATOM 1599 N N . TYR A 1 202 ? 27.323 -7.919 -23.844 1.00 85.12 202 TYR A N 1
ATOM 1600 C CA . TYR A 1 202 ? 27.982 -8.944 -23.027 1.00 85.12 202 TYR A CA 1
ATOM 1601 C C . TYR A 1 202 ? 29.508 -8.976 -23.224 1.00 85.12 202 TYR A C 1
ATOM 1603 O O . TYR A 1 202 ? 30.250 -9.047 -22.252 1.00 85.12 202 TYR A O 1
ATOM 1611 N N . TYR A 1 203 ? 29.993 -8.844 -24.462 1.00 86.88 203 TYR A N 1
ATOM 1612 C CA . TYR A 1 203 ? 31.424 -8.859 -24.764 1.00 86.88 203 TYR A CA 1
ATOM 1613 C C . TYR A 1 203 ? 32.120 -7.598 -24.242 1.00 86.88 203 TYR A C 1
ATOM 1615 O O . TYR A 1 203 ? 33.214 -7.671 -23.689 1.00 86.88 203 TYR A O 1
ATOM 1623 N N . GLU A 1 204 ? 31.478 -6.437 -24.381 1.00 86.38 204 GLU A N 1
ATOM 1624 C CA . GLU A 1 204 ? 32.018 -5.163 -23.893 1.00 86.38 204 GLU A CA 1
ATOM 1625 C C . GLU A 1 204 ? 32.087 -5.103 -22.362 1.00 86.38 204 GLU A C 1
ATOM 1627 O O . GLU A 1 204 ? 33.035 -4.534 -21.817 1.00 86.38 204 GLU A O 1
ATOM 1632 N N . ILE A 1 205 ? 31.098 -5.681 -21.672 1.00 86.50 205 ILE A N 1
ATOM 1633 C CA . ILE A 1 205 ? 31.044 -5.735 -20.205 1.00 86.50 205 ILE A CA 1
ATOM 1634 C C . ILE A 1 205 ? 32.156 -6.642 -19.666 1.00 86.50 205 ILE A C 1
ATOM 1636 O O . ILE A 1 205 ? 32.899 -6.208 -18.785 1.00 86.50 205 ILE A O 1
ATOM 1640 N N . GLU A 1 206 ? 32.315 -7.840 -20.238 1.00 84.69 206 GLU A N 1
ATOM 1641 C CA . GLU A 1 206 ? 33.388 -8.778 -19.873 1.00 84.69 206 GLU A CA 1
ATOM 1642 C C . GLU A 1 206 ? 34.778 -8.192 -20.171 1.00 84.69 206 GLU A C 1
ATOM 1644 O O . GLU A 1 206 ? 35.672 -8.237 -19.331 1.00 84.69 206 GLU A O 1
ATOM 1649 N N . THR A 1 207 ? 34.957 -7.553 -21.335 1.00 86.62 207 THR A N 1
ATOM 1650 C CA . THR A 1 207 ? 36.258 -6.984 -21.737 1.00 86.62 207 THR A CA 1
ATOM 1651 C C . THR A 1 207 ? 36.678 -5.800 -20.860 1.00 86.62 207 THR A C 1
ATOM 1653 O O . THR A 1 207 ? 37.864 -5.626 -20.586 1.00 86.62 207 THR A O 1
ATOM 1656 N N . ASN A 1 208 ? 35.731 -4.968 -20.412 1.00 84.75 208 ASN A N 1
ATOM 1657 C CA . ASN A 1 208 ? 36.040 -3.816 -19.558 1.00 84.75 208 ASN A CA 1
ATOM 1658 C C . ASN A 1 208 ? 36.265 -4.182 -18.080 1.00 84.75 208 ASN A C 1
ATOM 1660 O O . ASN A 1 208 ? 36.790 -3.344 -17.345 1.00 84.75 208 ASN A O 1
ATOM 1664 N N . ALA A 1 209 ? 35.842 -5.373 -17.631 1.00 81.00 209 ALA A N 1
ATOM 1665 C CA . ALA A 1 209 ? 35.969 -5.872 -16.253 1.00 81.00 209 ALA A CA 1
ATOM 1666 C C . ALA A 1 209 ? 35.506 -4.886 -15.146 1.00 81.00 209 ALA A C 1
ATOM 1668 O O . ALA A 1 209 ? 35.915 -4.983 -13.992 1.00 81.00 209 ALA A O 1
ATOM 1669 N N . GLN A 1 210 ? 34.644 -3.916 -15.481 1.00 83.81 210 GLN A N 1
ATOM 1670 C CA . GLN A 1 210 ? 34.133 -2.909 -14.535 1.00 83.81 210 GLN A CA 1
ATOM 1671 C C . GLN A 1 210 ? 33.026 -3.463 -13.628 1.00 83.81 210 GLN A C 1
ATOM 1673 O O . GLN A 1 210 ? 32.737 -2.895 -12.574 1.00 83.81 210 GLN A O 1
ATOM 1678 N N . ILE A 1 211 ? 32.361 -4.538 -14.059 1.00 81.62 211 ILE A N 1
ATOM 1679 C CA . ILE A 1 211 ? 31.255 -5.174 -13.347 1.00 81.62 211 ILE A CA 1
ATOM 1680 C C . ILE A 1 211 ? 31.646 -6.624 -13.108 1.00 81.62 211 ILE A C 1
ATOM 1682 O O . ILE A 1 211 ? 31.695 -7.412 -14.042 1.00 81.62 211 ILE A O 1
ATOM 1686 N N . ASP A 1 212 ? 31.903 -6.954 -11.849 1.00 82.38 212 ASP A N 1
ATOM 1687 C CA . ASP A 1 212 ? 32.180 -8.324 -11.434 1.00 82.38 212 ASP A CA 1
ATOM 1688 C C . ASP A 1 212 ? 30.888 -9.163 -11.409 1.00 82.38 212 ASP A C 1
ATOM 1690 O O . ASP A 1 212 ? 29.856 -8.690 -10.902 1.00 82.38 212 ASP A O 1
ATOM 1694 N N . ASN A 1 213 ? 30.968 -10.382 -11.954 1.00 83.00 213 ASN A N 1
ATOM 1695 C CA . ASN A 1 213 ? 29.896 -11.382 -12.088 1.00 83.00 213 ASN A CA 1
ATOM 1696 C C . ASN A 1 213 ? 28.564 -10.807 -12.627 1.00 83.00 213 ASN A C 1
ATOM 1698 O O . ASN A 1 213 ? 27.558 -10.763 -11.906 1.00 83.00 213 ASN A O 1
ATOM 1702 N N . PRO A 1 214 ? 28.535 -10.288 -13.873 1.00 81.69 214 PRO A N 1
ATOM 1703 C CA . PRO A 1 214 ? 27.344 -9.650 -14.438 1.00 81.69 214 PRO A CA 1
ATOM 1704 C C . PRO A 1 214 ? 26.166 -10.622 -14.592 1.00 81.69 214 PRO A C 1
ATOM 1706 O O . PRO A 1 214 ? 25.015 -10.212 -14.456 1.00 81.69 214 PRO A O 1
ATOM 1709 N N . ASP A 1 215 ? 26.450 -11.901 -14.812 1.00 82.81 215 ASP A N 1
ATOM 1710 C CA . ASP A 1 215 ? 25.493 -13.004 -14.858 1.00 82.81 215 ASP A CA 1
ATOM 1711 C C . ASP A 1 215 ? 24.762 -13.196 -13.518 1.00 82.81 215 ASP A C 1
ATOM 1713 O O . ASP A 1 215 ? 23.530 -13.237 -13.490 1.00 82.81 215 ASP A O 1
ATOM 1717 N N . GLN A 1 216 ? 25.494 -13.199 -12.398 1.00 82.44 216 GLN A N 1
ATOM 1718 C CA . GLN A 1 216 ? 24.917 -13.332 -11.054 1.00 82.44 216 GLN A CA 1
ATOM 1719 C C . GLN A 1 216 ? 24.047 -12.134 -10.664 1.00 82.44 216 GLN A C 1
ATOM 1721 O O . GLN A 1 216 ? 23.144 -12.268 -9.845 1.00 82.44 216 GLN A O 1
ATOM 1726 N N . ARG A 1 217 ? 24.305 -10.951 -11.235 1.00 83.62 217 ARG A N 1
ATOM 1727 C CA . ARG A 1 217 ? 23.535 -9.728 -10.949 1.00 83.62 217 ARG A CA 1
ATOM 1728 C C . ARG A 1 217 ? 22.210 -9.643 -11.707 1.00 83.62 217 ARG A C 1
ATOM 1730 O O . ARG A 1 217 ? 21.369 -8.825 -11.335 1.00 83.62 217 ARG A O 1
ATOM 1737 N N . ILE A 1 218 ? 22.048 -10.410 -12.786 1.00 80.94 218 ILE A N 1
ATOM 1738 C CA . ILE A 1 218 ? 20.820 -10.444 -13.600 1.00 80.94 218 ILE A CA 1
ATOM 1739 C C . ILE A 1 218 ? 19.836 -11.515 -13.082 1.00 80.94 218 ILE A C 1
ATOM 1741 O O . ILE A 1 218 ? 18.631 -11.400 -13.339 1.00 80.94 218 ILE A O 1
ATOM 1745 N N . MET A 1 219 ? 20.339 -12.529 -12.362 1.00 61.66 219 MET A N 1
ATOM 1746 C CA . MET A 1 219 ? 19.563 -13.634 -11.774 1.00 61.66 219 MET A CA 1
ATOM 1747 C C . MET A 1 219 ? 18.843 -13.277 -10.466 1.00 61.66 219 MET A C 1
ATOM 1749 O O . MET A 1 219 ? 19.366 -12.463 -9.676 1.00 61.66 219 MET A O 1
#

Sequence (219 aa):
MNQAKRALWTRFVA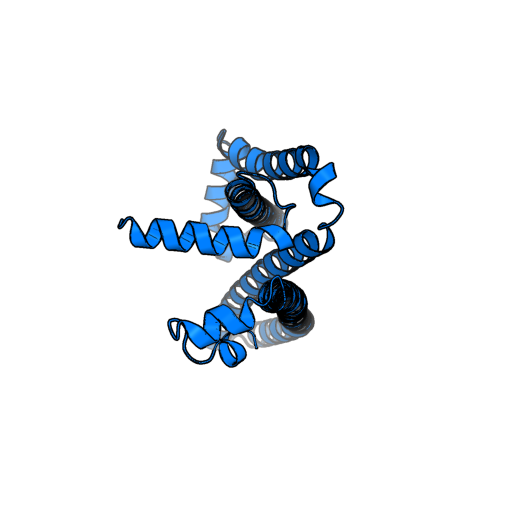IAQPYFFPNVRGGSWLTLLLMILLLVFLFGVLSVTVAGVILVGNHIVPVLTAKVASGLVAVITGILESRAWLIFAAMLIAPPLVFAIFGRHLRARRQAWLLLAIVLLLSLCVTGINVAFSYIGKYFTNALVEKNQDQAYTFVAVYFCGFLIGIPIVALYSYVQSYLGVRWREWMTGEFLNNYFKNRSYYEIETNAQIDNPDQRIM

Mean predicted aligned error: 7.36 Å

Solvent-accessible surface area (backbone atoms only — not comparable to full-atom values): 11798 Å² total; per-residue (Å²): 134,60,69,68,59,56,55,52,52,54,51,54,35,55,67,53,22,61,67,59,36,69,91,48,95,72,35,35,62,53,44,50,51,53,53,50,34,51,51,44,25,52,50,27,51,50,52,52,50,52,49,49,52,52,55,52,39,42,74,76,42,46,73,58,37,55,72,76,36,47,73,55,51,55,52,50,53,52,34,64,77,39,79,59,47,56,56,48,50,43,31,56,49,50,35,58,51,53,50,57,75,48,36,79,67,36,57,87,25,40,67,54,53,51,51,52,52,48,38,52,51,37,50,51,50,48,52,51,49,54,52,51,52,53,52,52,51,52,54,32,52,48,22,57,75,71,64,36,62,71,55,31,54,50,41,51,53,49,50,53,56,46,46,71,56,46,51,59,51,48,53,48,32,54,50,50,45,51,51,51,51,50,57,49,46,57,49,48,39,52,52,50,51,53,57,38,64,40,95,53,39,53,58,57,46,62,74,64,62,81,57,82,64,62,69,69,71,62,104

pLDDT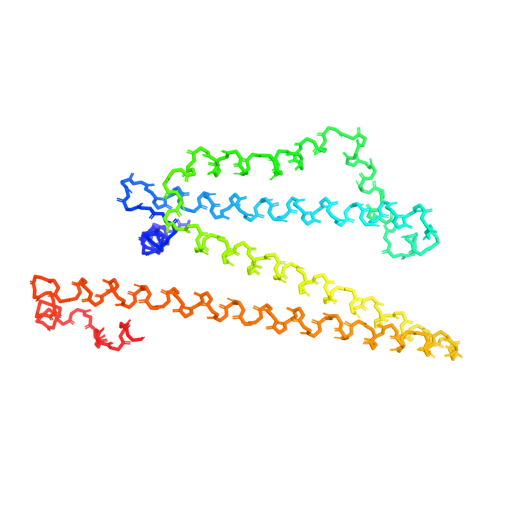: mean 86.54, std 7.47, range [54.0, 96.94]